Protein AF-A0A3P7P4J8-F1 (afdb_monomer_lite)

Secondary structure (DSSP, 8-state):
-BTTTBEEPTTHHHHHHHHHHHHHHHHTT--GGGGG----TTSPPTTEEEETTTTEEEEE-TTSBEEEEEETTEEPPHHHHHHH-TTSB----TTTEEEE-STTHHHHHHHHHHHHHHHHH-TTSEEETTEEEETTEEEEHHHHHHHHHHHHHHIIIIIHHHHHHHTHHHHEE--HHHHHHHHHHHHTT-------SS-S-S---

Structure (mmCIF, N/CA/C/O backbone):
data_AF-A0A3P7P4J8-F1
#
_entry.id   AF-A0A3P7P4J8-F1
#
loop_
_atom_site.group_PDB
_atom_site.id
_atom_site.type_symbol
_atom_site.label_atom_id
_atom_site.label_alt_id
_atom_site.label_comp_id
_atom_site.label_asym_id
_atom_site.label_entity_id
_atom_site.label_seq_id
_atom_site.pdbx_PDB_ins_code
_atom_site.Cartn_x
_atom_site.Cartn_y
_atom_site.Cartn_z
_atom_site.occupancy
_atom_site.B_iso_or_equiv
_atom_site.auth_seq_id
_atom_site.auth_comp_id
_atom_site.auth_asym_id
_atom_site.auth_atom_id
_atom_site.pdbx_PDB_model_num
ATOM 1 N N . MET A 1 1 ? 19.604 3.167 -10.416 1.00 57.22 1 MET A N 1
ATOM 2 C CA . MET A 1 1 ? 19.433 2.830 -11.844 1.00 57.22 1 MET A CA 1
ATOM 3 C C . MET A 1 1 ? 17.958 2.902 -12.149 1.00 57.22 1 MET A C 1
ATOM 5 O O . MET A 1 1 ? 17.553 3.688 -12.994 1.00 57.22 1 MET A O 1
ATOM 9 N N . ASP A 1 2 ? 17.179 2.154 -11.384 1.00 62.56 2 ASP A N 1
ATOM 10 C CA . ASP A 1 2 ? 15.727 2.167 -11.412 1.00 62.56 2 ASP A CA 1
ATOM 11 C C . ASP A 1 2 ? 15.130 3.555 -11.174 1.00 62.56 2 ASP A C 1
ATOM 13 O O . ASP A 1 2 ? 15.558 4.262 -10.260 1.00 62.56 2 ASP A O 1
ATOM 17 N N . TYR A 1 3 ? 14.166 3.939 -12.015 1.00 55.03 3 TYR A N 1
ATOM 18 C CA . TYR A 1 3 ? 13.481 5.237 -11.998 1.00 55.03 3 TYR A CA 1
ATOM 19 C C . TYR A 1 3 ? 14.417 6.463 -12.070 1.00 55.03 3 TYR A C 1
ATOM 21 O O . TYR A 1 3 ? 14.061 7.557 -11.639 1.00 55.03 3 TYR A O 1
ATOM 29 N N . THR A 1 4 ? 15.633 6.299 -12.606 1.00 62.34 4 THR A N 1
ATOM 30 C CA . THR A 1 4 ? 16.582 7.404 -12.870 1.00 62.34 4 THR A CA 1
ATOM 31 C C . THR A 1 4 ? 17.273 7.255 -14.224 1.00 62.34 4 THR A C 1
ATOM 33 O O . THR A 1 4 ? 17.341 8.213 -14.980 1.00 62.34 4 THR A O 1
ATOM 36 N N . LEU A 1 5 ? 17.784 6.059 -14.534 1.00 65.88 5 LEU A N 1
ATOM 37 C CA . LEU A 1 5 ? 18.371 5.713 -15.837 1.00 65.88 5 LEU A CA 1
ATOM 38 C C . LEU A 1 5 ? 17.491 4.723 -16.601 1.00 65.88 5 LEU A C 1
ATOM 40 O O . LEU A 1 5 ? 17.335 4.844 -17.807 1.00 65.88 5 LEU A O 1
ATOM 44 N N . ALA A 1 6 ? 16.918 3.754 -15.887 1.00 71.19 6 ALA A N 1
ATOM 45 C CA . ALA A 1 6 ? 15.892 2.865 -16.406 1.00 71.19 6 ALA A CA 1
ATOM 46 C C . ALA A 1 6 ? 14.537 3.382 -15.920 1.00 71.19 6 ALA A C 1
ATOM 48 O O . ALA A 1 6 ? 14.175 3.194 -14.754 1.00 71.19 6 ALA A O 1
ATOM 49 N N . THR A 1 7 ? 13.822 4.091 -16.790 1.00 78.94 7 THR A N 1
ATOM 50 C CA . THR A 1 7 ? 12.452 4.527 -16.513 1.00 78.94 7 THR A CA 1
ATOM 51 C C . THR A 1 7 ? 11.515 3.375 -16.845 1.00 78.94 7 THR A C 1
ATOM 53 O O . THR A 1 7 ? 11.510 2.876 -17.968 1.00 78.94 7 THR A O 1
ATOM 56 N N . TYR A 1 8 ? 10.750 2.918 -15.859 1.00 83.62 8 TYR A N 1
ATOM 57 C CA . TYR A 1 8 ? 9.740 1.890 -16.076 1.00 83.62 8 TYR A CA 1
ATOM 58 C C . TYR A 1 8 ? 8.464 2.516 -16.633 1.00 83.62 8 TYR A C 1
ATOM 60 O O . TYR A 1 8 ? 8.051 3.588 -16.185 1.00 83.62 8 TYR A O 1
ATOM 68 N N . LYS A 1 9 ? 7.840 1.837 -17.595 1.00 86.62 9 LYS A N 1
ATOM 69 C CA . LYS A 1 9 ? 6.586 2.269 -18.213 1.00 86.62 9 LYS A CA 1
ATOM 70 C C . LYS A 1 9 ? 5.438 2.110 -17.223 1.00 86.62 9 LYS A C 1
ATOM 72 O O . LYS A 1 9 ? 5.184 1.008 -16.732 1.00 86.62 9 LYS A O 1
ATOM 77 N N . SER A 1 10 ? 4.754 3.219 -16.963 1.00 85.69 10 SER A N 1
ATOM 78 C CA . SER A 1 10 ? 3.560 3.272 -16.124 1.00 85.69 10 SER A CA 1
ATOM 79 C C . SER A 1 10 ? 2.302 3.270 -17.000 1.00 85.69 10 SER A C 1
ATOM 81 O O . SER A 1 10 ? 2.261 4.015 -17.985 1.00 85.69 10 SER A O 1
ATOM 83 N N . PRO A 1 11 ? 1.261 2.473 -16.684 1.00 90.31 11 PRO A N 1
ATOM 84 C CA . PRO A 1 11 ? 1.082 1.656 -15.474 1.00 90.31 11 PRO A CA 1
ATOM 85 C C . PRO A 1 11 ? 1.542 0.191 -15.603 1.00 90.31 11 PRO A C 1
ATOM 87 O O . PRO A 1 11 ? 1.228 -0.629 -14.742 1.00 90.31 11 PRO A O 1
ATOM 90 N N . GLN A 1 12 ? 2.204 -0.181 -16.703 1.00 90.06 12 GLN A N 1
ATOM 91 C CA . GLN A 1 12 ? 2.470 -1.581 -17.052 1.00 90.06 12 GLN A CA 1
ATOM 92 C C . GLN A 1 12 ? 3.337 -2.292 -16.009 1.00 90.06 12 GLN A C 1
ATOM 94 O O . GLN A 1 12 ? 3.085 -3.452 -15.679 1.00 90.06 12 GLN A O 1
ATOM 99 N N . TYR A 1 13 ? 4.369 -1.615 -15.505 1.00 89.75 13 TYR A N 1
ATOM 100 C CA . TYR A 1 13 ? 5.281 -2.190 -14.523 1.00 89.75 13 TYR A CA 1
ATOM 101 C C . TYR A 1 13 ? 4.624 -2.338 -13.146 1.00 89.75 13 TYR A C 1
ATOM 103 O O . TYR A 1 13 ? 4.789 -3.361 -12.479 1.00 89.75 13 TYR A O 1
ATOM 111 N N . GLU A 1 14 ? 3.840 -1.344 -12.734 1.00 91.44 14 GLU A N 1
ATOM 112 C CA . GLU A 1 14 ? 3.103 -1.371 -11.475 1.00 91.44 14 GLU A CA 1
ATOM 113 C C . GLU A 1 14 ? 2.005 -2.440 -11.481 1.00 91.44 14 GLU A C 1
ATOM 115 O O . GLU A 1 14 ? 1.856 -3.155 -10.490 1.00 91.44 14 GLU A O 1
ATOM 120 N N . ASP A 1 15 ? 1.296 -2.605 -12.601 1.00 93.56 15 ASP A N 1
ATOM 121 C CA . ASP A 1 15 ? 0.313 -3.676 -12.783 1.00 93.56 15 ASP A CA 1
ATOM 122 C C . ASP A 1 15 ? 0.958 -5.066 -12.682 1.00 93.56 15 ASP A C 1
ATOM 124 O O . ASP A 1 15 ? 0.454 -5.945 -11.980 1.00 93.56 15 ASP A O 1
ATOM 128 N N . LEU A 1 16 ? 2.113 -5.265 -13.329 1.00 93.56 16 LEU A N 1
ATOM 129 C CA . LEU A 1 16 ? 2.863 -6.516 -13.223 1.00 93.56 16 LEU A CA 1
ATOM 130 C C . LEU A 1 16 ? 3.213 -6.833 -11.765 1.00 93.56 16 LEU A C 1
ATOM 132 O O . LEU A 1 16 ? 2.953 -7.942 -11.293 1.00 93.56 16 LEU A O 1
ATOM 136 N N . ALA A 1 17 ? 3.796 -5.864 -11.058 1.00 93.75 17 ALA A N 1
ATOM 137 C CA . ALA A 1 17 ? 4.152 -6.025 -9.656 1.00 93.75 17 ALA A CA 1
ATOM 138 C C . ALA A 1 17 ? 2.911 -6.329 -8.805 1.00 93.75 17 ALA A C 1
ATOM 140 O O . ALA A 1 17 ? 2.917 -7.281 -8.028 1.00 93.75 17 ALA A O 1
ATOM 141 N N . PHE A 1 18 ? 1.818 -5.589 -8.999 1.00 95.19 18 PHE A N 1
ATOM 142 C CA . PHE A 1 18 ? 0.566 -5.810 -8.281 1.00 95.19 18 PHE A CA 1
ATOM 143 C C . PHE A 1 18 ? 0.028 -7.233 -8.478 1.00 95.19 18 PHE A C 1
ATOM 145 O O . PHE A 1 18 ? -0.311 -7.891 -7.494 1.00 95.19 18 PHE A O 1
ATOM 152 N N . ARG A 1 19 ? 0.005 -7.738 -9.720 1.00 95.12 19 ARG A N 1
ATOM 153 C CA . ARG A 1 19 ? -0.442 -9.107 -10.020 1.00 95.12 19 ARG A CA 1
ATOM 154 C C . ARG A 1 19 ? 0.418 -10.155 -9.320 1.00 95.12 19 ARG A C 1
ATOM 156 O O . ARG A 1 19 ? -0.132 -11.034 -8.665 1.00 95.12 19 ARG A O 1
ATOM 163 N N . ILE A 1 20 ? 1.747 -10.026 -9.381 1.00 95.00 20 ILE A N 1
ATOM 164 C CA . ILE A 1 20 ? 2.670 -10.958 -8.709 1.00 95.00 20 ILE A CA 1
ATOM 165 C C . ILE A 1 20 ? 2.426 -10.972 -7.194 1.00 95.00 20 ILE A C 1
ATOM 167 O O . ILE A 1 20 ? 2.322 -12.045 -6.599 1.00 95.00 20 ILE A O 1
ATOM 171 N N . LEU A 1 21 ? 2.311 -9.795 -6.568 1.00 95.56 21 LEU A N 1
ATOM 172 C CA . LEU A 1 21 ? 2.063 -9.684 -5.128 1.00 95.56 21 LEU A CA 1
ATOM 173 C C . LEU A 1 21 ? 0.719 -10.310 -4.737 1.00 95.56 21 LEU A C 1
ATOM 175 O O . LEU A 1 21 ? 0.653 -11.105 -3.801 1.00 95.56 21 LEU A O 1
ATOM 179 N N . ARG A 1 22 ? -0.350 -9.960 -5.461 1.00 95.81 22 ARG A N 1
ATOM 180 C CA . ARG A 1 22 ? -1.709 -10.459 -5.229 1.00 95.81 22 ARG A CA 1
ATOM 181 C C . ARG A 1 22 ? -1.761 -11.979 -5.322 1.00 95.81 22 ARG A C 1
ATOM 183 O O . ARG A 1 22 ? -2.280 -12.625 -4.415 1.00 95.81 22 ARG A O 1
ATOM 190 N N . ASP A 1 23 ? -1.220 -12.536 -6.400 1.00 95.56 23 ASP A N 1
ATOM 191 C CA . ASP A 1 23 ? -1.267 -13.973 -6.655 1.00 95.56 23 ASP A CA 1
ATOM 192 C C . ASP A 1 23 ? -0.459 -14.724 -5.586 1.00 95.56 23 ASP A C 1
ATOM 194 O O . ASP A 1 23 ? -0.936 -15.713 -5.027 1.00 95.56 23 ASP A O 1
ATOM 198 N N . ARG A 1 24 ? 0.698 -14.182 -5.182 1.00 95.62 24 ARG A N 1
ATOM 199 C CA . ARG A 1 24 ? 1.500 -14.751 -4.097 1.00 95.62 24 ARG A CA 1
ATOM 200 C C . ARG A 1 24 ? 0.796 -14.702 -2.737 1.00 95.62 24 ARG A C 1
ATOM 202 O O . ARG A 1 24 ? 0.909 -15.656 -1.971 1.00 95.62 24 ARG A O 1
ATOM 209 N N . LEU A 1 25 ? 0.050 -13.638 -2.428 1.00 94.81 25 LEU A N 1
ATOM 210 C CA . LEU A 1 25 ? -0.755 -13.581 -1.201 1.00 94.81 25 LEU A CA 1
ATOM 211 C C . LEU A 1 25 ? -1.853 -14.652 -1.184 1.00 94.81 25 LEU A C 1
ATOM 213 O O . LEU A 1 25 ? -2.118 -15.263 -0.148 1.00 94.81 25 LEU A O 1
ATOM 217 N N . ILE A 1 26 ? -2.488 -14.907 -2.328 1.00 95.25 26 ILE A N 1
ATOM 218 C CA . ILE A 1 26 ? -3.503 -15.961 -2.445 1.00 95.25 26 ILE A CA 1
ATOM 219 C C . ILE A 1 26 ? -2.869 -17.338 -2.201 1.00 95.25 26 ILE A C 1
ATOM 221 O O . ILE A 1 26 ? -3.439 -18.149 -1.473 1.00 95.25 26 ILE A O 1
ATOM 225 N N . GLU A 1 27 ? -1.667 -17.590 -2.731 1.00 94.81 27 GLU A N 1
ATOM 226 C CA . GLU A 1 27 ? -0.931 -18.845 -2.509 1.00 94.81 27 GLU A CA 1
ATOM 227 C C . GLU A 1 27 ? -0.606 -19.112 -1.032 1.00 94.81 27 GLU A C 1
ATOM 229 O O . GLU A 1 27 ? -0.667 -20.262 -0.597 1.00 94.81 27 GLU A O 1
ATOM 234 N N . ILE A 1 28 ? -0.277 -18.077 -0.250 1.00 92.50 28 ILE A N 1
ATOM 235 C CA . ILE A 1 28 ? 0.023 -18.230 1.187 1.00 92.50 28 ILE A CA 1
ATOM 236 C C . ILE A 1 28 ? -1.237 -18.368 2.058 1.00 92.50 28 ILE A C 1
ATOM 238 O O . ILE A 1 28 ? -1.124 -18.616 3.257 1.00 92.50 28 ILE A O 1
ATOM 242 N N . GLY A 1 29 ? -2.434 -18.240 1.472 1.00 90.25 29 GLY A N 1
ATOM 243 C CA . GLY A 1 29 ? -3.708 -18.500 2.146 1.00 90.25 29 GLY A CA 1
ATOM 244 C C . GLY A 1 29 ? -4.623 -17.288 2.322 1.00 90.25 29 GLY A C 1
ATOM 245 O O . GLY A 1 29 ? -5.637 -17.406 3.016 1.00 90.25 29 GLY A O 1
ATOM 246 N N . TYR A 1 30 ? -4.326 -16.137 1.705 1.00 92.12 30 TYR A N 1
ATOM 247 C CA . TYR A 1 30 ? -5.300 -15.044 1.664 1.00 92.12 30 TYR A CA 1
ATOM 248 C C . TYR A 1 30 ? -6.516 -15.415 0.793 1.00 92.12 30 TYR A C 1
ATOM 250 O O . TYR A 1 30 ? -6.415 -16.241 -0.117 1.00 92.12 30 TYR A O 1
ATOM 258 N N . PRO A 1 31 ? -7.692 -14.803 1.034 1.00 90.88 31 PRO A N 1
ATOM 259 C CA . PRO A 1 31 ? -8.906 -15.118 0.291 1.00 90.88 31 PRO A CA 1
ATOM 260 C C . PRO A 1 31 ? -8.737 -14.966 -1.226 1.00 90.88 31 PRO A C 1
ATOM 262 O O . PRO A 1 31 ? -8.339 -13.909 -1.714 1.00 90.88 31 PRO A O 1
ATOM 265 N N . THR A 1 32 ? -9.174 -15.975 -1.984 1.00 91.12 32 THR A N 1
ATOM 266 C CA . THR A 1 32 ? -9.161 -15.974 -3.463 1.00 91.12 32 THR A CA 1
ATOM 267 C C . THR A 1 32 ? -9.967 -14.829 -4.075 1.00 91.12 32 THR A C 1
ATOM 269 O O . THR A 1 32 ? -9.736 -14.450 -5.219 1.00 91.12 32 THR A O 1
ATOM 272 N N . LYS A 1 33 ? -10.874 -14.218 -3.298 1.00 90.56 33 LYS A N 1
ATOM 273 C CA . LYS A 1 33 ? -11.584 -12.985 -3.662 1.00 90.56 33 LYS A CA 1
ATOM 274 C C . LYS A 1 33 ? -10.621 -11.864 -4.075 1.00 90.56 33 LYS A C 1
ATOM 276 O O . LYS A 1 33 ? -11.007 -11.067 -4.924 1.00 90.56 33 LYS A O 1
ATOM 281 N N . LEU A 1 34 ? -9.381 -11.850 -3.567 1.00 91.06 34 LEU A N 1
ATOM 282 C CA . LEU A 1 34 ? -8.356 -10.889 -3.979 1.00 91.06 34 LEU A CA 1
ATOM 283 C C . LEU A 1 34 ? -8.081 -10.900 -5.489 1.00 91.06 34 LEU A C 1
ATOM 285 O O . LEU A 1 34 ? -7.761 -9.850 -6.030 1.00 91.06 34 LEU A O 1
ATOM 289 N N . ALA A 1 35 ? -8.276 -12.032 -6.176 1.00 92.31 35 ALA A N 1
ATOM 290 C CA . ALA A 1 35 ? -8.073 -12.154 -7.621 1.00 92.31 35 ALA A CA 1
ATOM 291 C C . ALA A 1 35 ? -9.000 -11.256 -8.464 1.00 92.31 35 ALA A C 1
ATOM 293 O O . ALA A 1 35 ? -8.711 -11.033 -9.632 1.00 92.31 35 ALA A O 1
ATOM 294 N N . HIS A 1 36 ? -10.096 -10.744 -7.888 1.00 92.00 36 HIS A N 1
ATOM 295 C CA . HIS A 1 36 ? -11.022 -9.832 -8.573 1.00 92.00 36 HIS A CA 1
ATOM 296 C C . HIS A 1 36 ? -10.545 -8.377 -8.578 1.00 92.00 36 HIS A C 1
ATOM 298 O O . HIS A 1 36 ? -11.175 -7.543 -9.221 1.00 92.00 36 HIS A O 1
ATOM 304 N N . PHE A 1 37 ? -9.495 -8.050 -7.820 1.00 92.81 37 PHE A N 1
ATOM 305 C CA . PHE A 1 37 ? -8.906 -6.722 -7.867 1.00 92.81 37 PHE A CA 1
ATOM 306 C C . PHE A 1 37 ? -7.860 -6.666 -8.975 1.00 92.81 37 PHE A C 1
ATOM 308 O O . PHE A 1 37 ? -6.951 -7.503 -9.026 1.00 92.81 37 PHE A O 1
ATOM 315 N N . ASP A 1 38 ? -7.989 -5.635 -9.803 1.00 92.00 38 ASP A N 1
ATOM 316 C CA . ASP A 1 38 ? -7.008 -5.212 -10.795 1.00 92.00 38 ASP A CA 1
ATOM 317 C C . ASP A 1 38 ? -6.300 -3.946 -10.309 1.00 92.00 38 ASP A C 1
ATOM 319 O O . ASP A 1 38 ? -6.799 -3.244 -9.425 1.00 92.00 38 ASP A O 1
ATOM 323 N N . TYR A 1 39 ? -5.116 -3.664 -10.852 1.00 91.88 39 TYR A N 1
ATOM 324 C CA . TYR A 1 39 ? -4.376 -2.465 -10.483 1.00 91.88 39 TYR A CA 1
ATOM 325 C C . TYR A 1 39 ? -5.051 -1.216 -11.060 1.00 91.88 39 TYR A C 1
ATOM 327 O O . TYR A 1 39 ? -5.193 -1.096 -12.275 1.00 91.88 39 TYR A O 1
ATOM 335 N N . GLU A 1 40 ? -5.424 -0.271 -10.193 1.00 90.69 40 GLU A N 1
ATOM 336 C CA . GLU A 1 40 ? -6.002 1.013 -10.594 1.00 90.69 40 GLU A CA 1
ATOM 337 C C . GLU A 1 40 ? -4.967 2.142 -10.415 1.00 90.69 40 GLU A C 1
ATOM 339 O O . GLU A 1 40 ? -4.719 2.577 -9.284 1.00 90.69 40 GLU A O 1
ATOM 344 N N . PRO A 1 41 ? -4.359 2.660 -11.502 1.00 87.12 41 PRO A N 1
ATOM 345 C CA . PRO A 1 41 ? -3.283 3.652 -11.421 1.00 87.12 41 PRO A CA 1
ATOM 346 C C . PRO A 1 41 ? -3.718 4.996 -10.829 1.00 87.12 41 PRO A C 1
ATOM 348 O O . PRO A 1 41 ? -2.876 5.755 -10.353 1.00 87.12 41 PRO A O 1
ATOM 351 N N . SER A 1 42 ? -5.017 5.315 -10.865 1.00 85.62 42 SER A N 1
ATOM 352 C CA . SER A 1 42 ? -5.536 6.591 -10.361 1.00 85.62 42 SER A CA 1
ATOM 353 C C . SER A 1 42 ? -5.622 6.673 -8.832 1.00 85.62 42 SER A C 1
ATOM 355 O O . SER A 1 42 ? -5.709 7.775 -8.287 1.00 85.62 42 SER A O 1
ATOM 357 N N . PHE A 1 43 ? -5.581 5.536 -8.130 1.00 84.50 43 PHE A N 1
ATOM 358 C CA . PHE A 1 43 ? -5.755 5.482 -6.680 1.00 84.50 43 PHE A CA 1
ATOM 359 C C . PHE A 1 43 ? -4.472 5.756 -5.871 1.00 84.50 43 PHE A C 1
ATOM 361 O O . PHE A 1 43 ? -4.496 6.637 -5.001 1.00 84.50 43 PHE A O 1
ATOM 368 N N . PRO A 1 44 ? -3.356 5.021 -6.067 1.00 79.75 44 PRO A N 1
ATOM 369 C CA . PRO A 1 44 ? -2.212 5.134 -5.176 1.00 79.75 44 PRO A CA 1
ATOM 370 C C . PRO A 1 44 ? -1.466 6.452 -5.415 1.00 79.75 44 PRO A C 1
ATOM 372 O O . PRO A 1 44 ? -0.911 6.710 -6.480 1.00 79.75 44 PRO A O 1
ATOM 375 N N . ALA A 1 45 ? -1.406 7.286 -4.378 1.00 79.75 45 ALA A N 1
ATOM 376 C CA . ALA A 1 45 ? -0.578 8.484 -4.363 1.00 79.75 45 ALA A CA 1
ATOM 377 C C . ALA A 1 45 ? 0.717 8.229 -3.581 1.00 79.75 45 ALA A C 1
ATOM 379 O O . ALA A 1 45 ? 0.701 7.673 -2.482 1.00 79.75 45 ALA A O 1
ATOM 380 N N . ARG A 1 46 ? 1.847 8.697 -4.122 1.00 82.62 46 ARG A N 1
ATOM 381 C CA . ARG A 1 46 ? 3.130 8.688 -3.405 1.00 82.62 46 ARG A CA 1
ATOM 382 C C . ARG A 1 46 ? 3.042 9.484 -2.104 1.00 82.62 46 ARG A C 1
ATOM 384 O O . ARG A 1 46 ? 2.397 10.531 -2.047 1.00 82.62 46 ARG A O 1
ATOM 391 N N . GLY A 1 47 ? 3.762 9.016 -1.089 1.00 84.69 47 GLY A N 1
ATOM 392 C CA . GLY A 1 47 ? 3.876 9.689 0.202 1.00 84.69 47 GLY A CA 1
ATOM 393 C C . GLY A 1 47 ? 2.688 9.455 1.131 1.00 84.69 47 GLY A C 1
ATOM 394 O O . GLY A 1 47 ? 2.554 10.177 2.117 1.00 84.69 47 GLY A O 1
ATOM 395 N N . LEU A 1 48 ? 1.831 8.470 0.842 1.00 91.12 48 LEU A N 1
ATOM 396 C CA . LEU A 1 48 ? 0.814 8.022 1.788 1.00 91.12 48 LEU A CA 1
ATOM 397 C C . LEU A 1 48 ? 1.456 7.236 2.936 1.00 91.12 48 LEU A C 1
ATOM 399 O O . LEU A 1 48 ? 2.438 6.511 2.769 1.00 91.12 48 LEU A O 1
ATOM 403 N N . TRP A 1 49 ? 0.905 7.424 4.128 1.00 93.06 49 TRP A N 1
ATOM 404 C CA . TRP A 1 49 ? 1.348 6.771 5.351 1.00 93.06 49 TRP A CA 1
ATOM 405 C C . TRP A 1 49 ? 0.370 5.653 5.674 1.00 93.06 49 TRP A C 1
ATOM 407 O O . TRP A 1 49 ? -0.828 5.897 5.777 1.00 93.06 49 TRP A O 1
ATOM 417 N N . PHE A 1 50 ? 0.861 4.435 5.845 1.00 94.50 50 PHE A N 1
ATOM 418 C CA . PHE A 1 50 ? 0.042 3.312 6.274 1.00 94.50 50 PHE A CA 1
ATOM 419 C C . PHE A 1 50 ? 0.132 3.150 7.794 1.00 94.50 50 PHE A C 1
ATOM 421 O O . PHE A 1 50 ? 1.224 2.985 8.344 1.00 94.50 50 PHE A O 1
ATOM 428 N N . ASP A 1 51 ? -1.013 3.210 8.474 1.00 94.81 51 ASP A N 1
ATOM 429 C CA . ASP A 1 51 ? -1.132 2.967 9.911 1.00 94.81 51 ASP A CA 1
ATOM 430 C C . ASP A 1 51 ? -1.453 1.492 10.166 1.00 94.81 51 ASP A C 1
ATOM 432 O O . ASP A 1 51 ? -2.586 1.038 9.992 1.00 94.81 51 ASP A O 1
ATOM 436 N N . THR A 1 52 ? -0.451 0.744 10.625 1.00 94.56 52 THR A N 1
ATOM 437 C CA . THR A 1 52 ? -0.580 -0.692 10.921 1.00 94.56 52 THR A CA 1
ATOM 438 C C . THR A 1 52 ? -1.466 -0.988 12.131 1.00 94.56 52 THR A C 1
ATOM 440 O O . THR A 1 52 ? -1.853 -2.139 12.325 1.00 94.56 52 THR A O 1
ATOM 443 N N . LEU A 1 53 ? -1.818 0.019 12.943 1.00 92.88 53 LEU A N 1
ATOM 444 C CA . LEU A 1 53 ? -2.726 -0.177 14.070 1.00 92.88 53 LEU A CA 1
ATOM 445 C C . LEU A 1 53 ? -4.178 -0.272 13.602 1.00 92.88 53 LEU A C 1
ATOM 447 O O . LEU A 1 53 ? -4.887 -1.178 14.021 1.00 92.88 53 LEU A O 1
ATOM 451 N N . TYR A 1 54 ? -4.611 0.645 12.734 1.00 92.06 54 TYR A N 1
ATOM 452 C CA . TYR A 1 54 ? -6.014 0.777 12.318 1.00 92.06 54 TYR A CA 1
ATOM 453 C C . TYR A 1 54 ? -6.279 0.378 10.860 1.00 92.06 54 TYR A C 1
ATOM 455 O O . TYR A 1 54 ? -7.433 0.409 10.423 1.00 92.06 54 TYR A O 1
ATOM 463 N N . GLY A 1 55 ? -5.236 0.029 10.101 1.00 93.00 55 GLY A N 1
ATOM 464 C CA . GLY A 1 55 ? -5.347 -0.338 8.689 1.00 93.00 55 GLY A CA 1
ATOM 465 C C . GLY A 1 55 ? -5.782 0.830 7.807 1.00 93.00 55 GLY A C 1
ATOM 466 O O . GLY A 1 55 ? -6.518 0.637 6.841 1.00 93.00 55 GLY A O 1
ATOM 467 N N . THR A 1 56 ? -5.404 2.055 8.168 1.00 93.88 56 THR A N 1
ATOM 468 C CA . THR A 1 56 ? -5.775 3.273 7.438 1.00 93.88 56 THR A CA 1
ATOM 469 C C . THR A 1 56 ? -4.598 3.796 6.625 1.00 93.88 56 THR A C 1
ATOM 471 O O . THR A 1 56 ? -3.434 3.644 6.995 1.00 93.88 56 THR A O 1
ATOM 474 N N . MET A 1 57 ? -4.910 4.432 5.501 1.00 94.12 57 MET A N 1
ATOM 475 C CA . MET A 1 57 ? -3.947 5.179 4.700 1.00 94.12 57 MET A CA 1
ATOM 476 C C . MET A 1 57 ? -4.180 6.664 4.929 1.00 94.12 57 MET A C 1
ATOM 478 O O . MET A 1 57 ? -5.285 7.175 4.749 1.00 94.12 57 MET A O 1
ATOM 482 N N . LEU A 1 58 ? -3.132 7.356 5.343 1.00 93.25 58 LEU A N 1
ATOM 483 C CA . LEU A 1 58 ? -3.175 8.734 5.788 1.00 93.25 58 LEU A CA 1
ATOM 484 C C . LEU A 1 58 ? -2.361 9.599 4.836 1.00 93.25 58 LEU A C 1
ATOM 486 O O . LEU A 1 58 ? -1.213 9.294 4.512 1.00 93.25 58 LEU A O 1
ATOM 490 N N . LYS A 1 59 ? -2.949 10.719 4.429 1.00 91.81 59 LYS A N 1
ATOM 491 C CA . LYS A 1 59 ? -2.211 11.832 3.843 1.00 91.81 59 LYS A CA 1
ATOM 492 C C . LYS A 1 59 ? -1.996 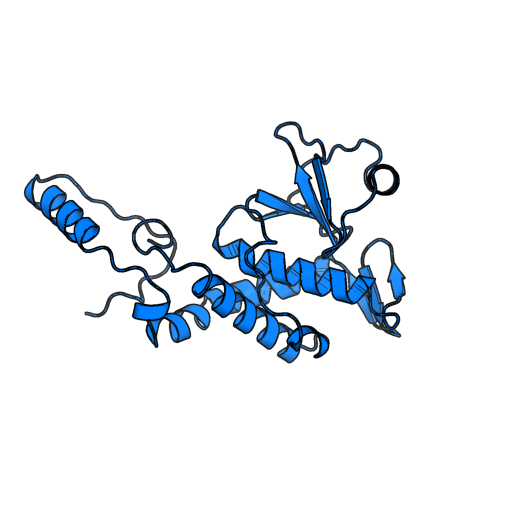12.860 4.935 1.00 91.81 59 LYS A C 1
ATOM 494 O O . LYS A 1 59 ? -2.968 13.318 5.535 1.00 91.81 59 LYS A O 1
ATOM 499 N N . ILE A 1 60 ? -0.743 13.202 5.190 1.00 90.94 60 ILE A N 1
ATOM 500 C CA . ILE A 1 60 ? -0.352 14.059 6.309 1.00 90.94 60 ILE A CA 1
ATOM 501 C C . ILE A 1 60 ? 0.373 15.289 5.764 1.00 90.94 60 ILE A C 1
ATOM 503 O O . ILE A 1 60 ? 1.027 15.216 4.721 1.00 90.94 60 ILE A O 1
ATOM 507 N N . ASP A 1 61 ? 0.209 16.429 6.429 1.00 88.94 61 ASP A N 1
ATOM 508 C CA . ASP A 1 61 ? 1.007 17.622 6.160 1.00 88.94 61 ASP A CA 1
ATOM 509 C C . ASP A 1 61 ? 2.415 17.534 6.788 1.00 88.94 61 ASP A C 1
ATOM 511 O O . ASP A 1 61 ? 2.761 16.603 7.516 1.00 88.94 61 ASP A O 1
ATOM 515 N N . HIS A 1 62 ? 3.242 18.544 6.527 1.00 84.62 62 HIS A N 1
ATOM 516 C CA . HIS A 1 62 ? 4.596 18.647 7.084 1.00 84.62 62 HIS A CA 1
ATOM 517 C C . HIS A 1 62 ? 4.624 18.801 8.616 1.00 84.62 62 HIS A C 1
ATOM 519 O O . HIS A 1 62 ? 5.664 18.590 9.235 1.00 84.62 62 HIS A O 1
ATOM 525 N N . PHE A 1 63 ? 3.502 19.193 9.222 1.00 84.56 63 PHE A N 1
ATOM 526 C CA . PHE A 1 63 ? 3.348 19.400 10.657 1.00 84.56 63 PHE A CA 1
ATOM 527 C C . PHE A 1 63 ? 2.761 18.179 11.371 1.00 84.56 63 PHE A C 1
ATOM 529 O O . PHE A 1 63 ? 2.635 18.232 12.585 1.00 84.56 63 PHE A O 1
ATOM 536 N N . GLY A 1 64 ? 2.420 17.088 10.677 1.00 83.25 64 GLY A N 1
ATOM 537 C CA . GLY A 1 64 ? 1.826 15.892 11.284 1.00 83.25 64 GLY A CA 1
ATOM 538 C C . GLY A 1 64 ? 0.292 15.882 11.335 1.00 83.25 64 GLY A C 1
ATOM 539 O O . GLY A 1 64 ? -0.287 14.957 11.911 1.00 83.25 64 GLY A O 1
ATOM 540 N N . SER A 1 65 ? -0.377 16.872 10.739 1.00 89.38 65 SER A N 1
ATOM 541 C CA . SER A 1 65 ? -1.840 16.957 10.675 1.00 89.38 65 SER A CA 1
ATOM 542 C C . SER A 1 65 ? -2.401 16.066 9.569 1.00 89.38 65 SER A C 1
ATOM 544 O O . SER A 1 65 ? -1.931 16.092 8.429 1.00 89.38 65 SER A O 1
ATOM 546 N N . ILE A 1 66 ? -3.453 15.307 9.878 1.00 91.25 66 ILE A N 1
ATOM 547 C CA . ILE A 1 66 ? -4.119 14.423 8.913 1.00 91.25 66 ILE A CA 1
ATOM 548 C C . ILE A 1 66 ? -4.966 15.261 7.943 1.00 91.25 66 ILE A C 1
ATOM 550 O O . ILE A 1 66 ? -5.974 15.850 8.331 1.00 91.25 66 ILE A O 1
ATOM 554 N N . LEU A 1 67 ? -4.570 15.277 6.670 1.00 90.06 67 LEU A N 1
ATOM 555 C CA . LEU A 1 67 ? -5.286 15.936 5.572 1.00 90.06 67 LEU A CA 1
ATOM 556 C C . LEU A 1 67 ? -6.388 15.046 4.993 1.00 90.06 67 LEU A C 1
ATOM 558 O O . LEU A 1 67 ? -7.460 15.523 4.633 1.00 90.06 67 LEU A O 1
ATOM 562 N N . MET A 1 68 ? -6.110 13.748 4.876 1.00 90.25 68 MET A N 1
ATOM 563 C CA . MET A 1 68 ? -7.035 12.754 4.335 1.00 90.25 68 MET A CA 1
ATOM 564 C C . MET A 1 68 ? -6.789 11.411 5.014 1.00 90.25 68 MET A C 1
ATOM 566 O O . MET A 1 68 ? -5.644 11.059 5.295 1.00 90.25 68 MET A O 1
ATOM 570 N N . CYS A 1 69 ? -7.861 10.663 5.254 1.00 92.81 69 CYS A N 1
ATOM 571 C CA . CYS A 1 69 ? -7.807 9.322 5.815 1.00 92.81 69 CYS A CA 1
ATOM 572 C C . CYS A 1 69 ? -8.681 8.391 4.976 1.00 92.81 69 CYS A C 1
ATOM 574 O O . CYS A 1 69 ? -9.862 8.667 4.755 1.00 92.81 69 CYS A O 1
ATOM 576 N N . LEU A 1 70 ? -8.089 7.301 4.508 1.00 92.94 70 LEU A N 1
ATOM 577 C CA . LEU A 1 70 ? -8.735 6.269 3.712 1.00 92.94 70 LEU A CA 1
ATOM 578 C C . LEU A 1 70 ? -8.716 4.956 4.495 1.00 92.94 70 LEU A C 1
ATOM 580 O O . LEU A 1 70 ? -7.720 4.610 5.133 1.00 92.94 70 LEU A O 1
ATOM 584 N N . ARG A 1 71 ? -9.803 4.194 4.412 1.00 92.12 71 ARG A N 1
ATOM 585 C CA . ARG A 1 71 ? -9.884 2.814 4.897 1.00 92.12 71 ARG A CA 1
ATOM 586 C C . ARG A 1 71 ? -10.290 1.926 3.731 1.00 92.12 71 ARG A C 1
ATOM 588 O O . ARG A 1 71 ? -11.453 1.894 3.326 1.00 92.12 71 ARG A O 1
ATOM 595 N N . GLY A 1 72 ? -9.304 1.241 3.160 1.00 91.12 72 GLY A N 1
ATOM 596 C CA . GLY A 1 72 ? -9.438 0.666 1.825 1.00 91.12 72 GLY A CA 1
ATOM 597 C C . GLY A 1 72 ? -9.683 1.778 0.805 1.00 91.12 72 GLY A C 1
ATOM 598 O O . GLY A 1 72 ? -9.000 2.797 0.840 1.00 91.12 72 GLY A O 1
ATOM 599 N N . PHE A 1 73 ? -10.697 1.631 -0.045 1.00 91.06 73 PHE A N 1
ATOM 600 C CA . PHE A 1 73 ? -11.089 2.672 -1.007 1.00 91.06 73 PHE A CA 1
ATOM 601 C C . PHE A 1 73 ? -12.058 3.730 -0.458 1.00 91.06 73 PHE A C 1
ATOM 603 O O . PHE A 1 73 ? -12.400 4.674 -1.164 1.00 91.06 73 PHE A O 1
ATOM 610 N N . ASN A 1 74 ? -12.509 3.595 0.792 1.00 91.12 74 ASN A N 1
ATOM 611 C CA . ASN A 1 74 ? -13.495 4.506 1.366 1.00 91.12 74 ASN A CA 1
ATOM 612 C C . ASN A 1 74 ? -12.805 5.641 2.127 1.00 91.12 74 ASN A C 1
ATOM 614 O O . ASN A 1 74 ? -11.987 5.394 3.017 1.00 91.12 74 ASN A O 1
ATOM 618 N N . THR A 1 75 ? -13.180 6.883 1.826 1.00 91.56 75 THR A N 1
ATOM 619 C CA . THR A 1 75 ? -12.758 8.051 2.608 1.00 91.56 75 THR A CA 1
ATOM 620 C C . THR A 1 75 ? -13.502 8.092 3.934 1.00 91.56 75 THR A C 1
ATOM 622 O O . THR A 1 75 ? -14.728 8.006 3.969 1.00 91.56 75 THR A O 1
ATOM 625 N N . ILE A 1 76 ? -12.753 8.233 5.026 1.00 91.25 76 ILE A N 1
ATOM 626 C CA . ILE A 1 76 ? -13.303 8.289 6.380 1.00 91.25 76 ILE A CA 1
ATOM 627 C C . ILE A 1 76 ? -13.819 9.702 6.666 1.00 91.25 76 ILE A C 1
ATOM 629 O O . ILE A 1 76 ? -13.199 10.699 6.282 1.00 91.25 76 ILE A O 1
ATOM 633 N N . SER A 1 77 ? -14.957 9.791 7.353 1.00 91.44 77 SER A N 1
ATOM 634 C CA . SER A 1 77 ? -15.540 11.072 7.744 1.00 91.44 77 SER A CA 1
ATOM 635 C C . SER A 1 77 ? -14.712 11.776 8.822 1.00 91.44 77 SER A C 1
ATOM 637 O O . SER A 1 77 ? -13.964 11.168 9.585 1.00 91.44 77 SER A O 1
ATOM 639 N N . HIS A 1 78 ? -14.875 13.092 8.937 1.00 87.25 78 HIS A N 1
ATOM 640 C CA . HIS A 1 78 ? -14.137 13.869 9.929 1.00 87.25 78 HIS A CA 1
ATOM 641 C C . HIS A 1 78 ? -14.416 13.439 11.380 1.00 87.25 78 HIS A C 1
ATOM 643 O O . HIS A 1 78 ? -13.512 13.477 12.211 1.00 87.25 78 HIS A O 1
ATOM 649 N N . ALA A 1 79 ? -15.650 13.017 11.678 1.00 89.00 79 ALA A N 1
ATOM 650 C CA . ALA A 1 79 ? -16.038 12.545 13.005 1.00 89.00 79 ALA A CA 1
ATOM 651 C C . ALA A 1 79 ? -15.290 11.257 13.380 1.00 89.00 79 ALA A C 1
ATOM 653 O O . ALA A 1 79 ? -14.664 11.198 14.433 1.00 89.00 79 ALA A O 1
ATOM 654 N N . GLU A 1 80 ? -15.253 10.280 12.475 1.00 89.06 80 GLU A N 1
ATOM 655 C CA . GLU A 1 80 ? -14.516 9.026 12.674 1.00 89.06 80 GLU A CA 1
ATOM 656 C C . GLU A 1 80 ? -12.999 9.255 12.764 1.00 89.06 80 GLU A C 1
ATOM 658 O O . GLU A 1 80 ? -12.310 8.585 13.532 1.00 89.06 80 GLU A O 1
ATOM 663 N N . ILE A 1 81 ? -12.452 10.228 12.022 1.00 90.00 81 ILE A N 1
ATOM 664 C CA . ILE A 1 81 ? -11.040 10.617 12.170 1.00 90.00 81 ILE A CA 1
ATOM 665 C C . ILE A 1 81 ? -10.777 11.133 13.587 1.00 90.00 81 ILE A C 1
ATOM 667 O O . ILE A 1 81 ? -9.762 10.761 14.167 1.00 90.00 81 ILE A O 1
ATOM 671 N N . CYS A 1 82 ? -11.664 11.950 14.163 1.00 88.94 82 CYS A N 1
ATOM 672 C CA . CYS A 1 82 ? -11.521 12.418 15.546 1.00 88.94 82 CYS A CA 1
ATOM 673 C C . CYS A 1 82 ? -11.595 11.270 16.563 1.00 88.94 82 CYS A C 1
ATOM 675 O O . CYS A 1 82 ? -10.913 11.326 17.581 1.00 88.94 82 CYS A O 1
ATOM 677 N N . GLU A 1 83 ? -12.393 10.235 16.305 1.00 89.50 83 GLU A N 1
ATOM 678 C CA . GLU A 1 83 ? -12.479 9.063 17.186 1.00 89.50 83 GLU A CA 1
AT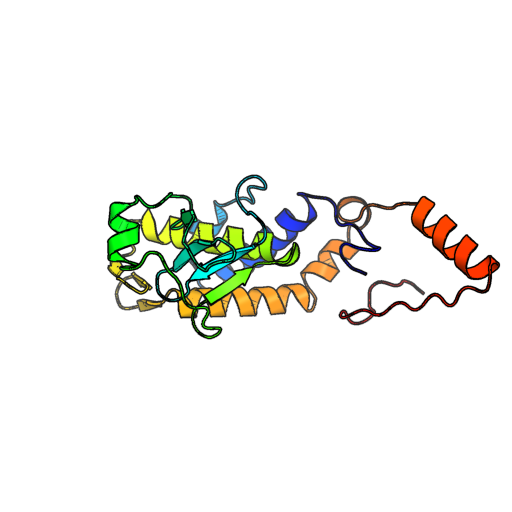OM 679 C C . GLU A 1 83 ? -11.190 8.232 17.162 1.00 89.50 83 GLU A C 1
ATOM 681 O O . GLU A 1 83 ? -10.682 7.829 18.208 1.00 89.50 83 GLU A O 1
ATOM 686 N N . LEU A 1 84 ? -10.626 8.007 15.972 1.00 88.25 84 LEU A N 1
ATOM 687 C CA . LEU A 1 84 ? -9.395 7.225 15.795 1.00 88.25 84 LEU A CA 1
ATOM 688 C C . LEU A 1 84 ? -8.136 8.017 16.175 1.00 88.25 84 LEU A C 1
ATOM 690 O O . LEU A 1 84 ? -7.164 7.456 16.690 1.00 88.25 84 LEU A O 1
ATOM 694 N N . TYR A 1 85 ? -8.160 9.325 15.918 1.00 89.88 85 TYR A N 1
ATOM 695 C CA . TYR A 1 85 ? -7.063 10.267 16.106 1.00 89.88 85 TYR A CA 1
ATOM 696 C C . TYR A 1 85 ? -7.570 11.512 16.858 1.00 89.88 85 TYR A C 1
ATOM 698 O O . TYR A 1 85 ? -7.816 12.549 16.234 1.00 89.88 85 TYR A O 1
ATOM 706 N N . PRO A 1 86 ? -7.671 11.460 18.203 1.00 83.56 86 PRO A N 1
ATOM 707 C CA . PRO A 1 86 ? -8.272 12.519 19.029 1.00 83.56 86 PRO A CA 1
ATOM 708 C C . PRO A 1 86 ? -7.708 13.930 18.817 1.00 83.56 86 PRO A C 1
ATOM 710 O O . PRO A 1 86 ? -8.427 14.911 18.973 1.00 83.56 86 PRO A O 1
ATOM 713 N N . ASN A 1 87 ? -6.442 14.045 18.401 1.00 82.19 87 ASN A N 1
ATOM 714 C CA . ASN A 1 87 ? -5.783 15.328 18.136 1.00 82.19 87 ASN A CA 1
ATOM 715 C C . ASN A 1 87 ? -5.617 15.646 16.642 1.00 82.19 87 ASN A C 1
ATOM 717 O O . ASN A 1 87 ? -4.993 16.651 16.313 1.00 82.19 87 ASN A O 1
ATOM 721 N N . LYS A 1 88 ? -6.091 14.774 15.733 1.00 80.31 88 LYS A N 1
ATOM 722 C CA . LYS A 1 88 ? -5.808 14.801 14.275 1.00 80.31 88 LYS A CA 1
ATOM 723 C C . LYS A 1 88 ? -4.325 14.930 13.922 1.00 80.31 88 LYS A C 1
ATOM 725 O O . LYS A 1 88 ? -3.971 15.272 12.797 1.00 80.31 88 LYS A O 1
ATOM 730 N N . PHE A 1 89 ? -3.482 14.650 14.902 1.00 82.69 89 PHE A N 1
ATOM 731 C CA . PHE A 1 89 ? -2.046 14.737 14.838 1.00 82.69 89 PHE A CA 1
ATOM 732 C C . PHE A 1 89 ? -1.511 13.337 15.040 1.00 82.69 89 PHE A C 1
ATOM 734 O O . PHE A 1 89 ? -1.852 12.662 16.019 1.00 82.69 89 PHE A O 1
ATOM 741 N N . LEU A 1 90 ? -0.665 12.915 14.115 1.00 83.75 90 LEU A N 1
ATOM 742 C CA . LEU A 1 90 ? 0.002 11.637 14.192 1.00 83.75 90 LEU A CA 1
ATOM 743 C C . LEU A 1 90 ? 1.486 11.873 14.450 1.00 83.75 90 LEU A C 1
ATOM 745 O O . LEU A 1 90 ? 2.202 12.422 13.616 1.00 83.75 90 LEU A O 1
ATOM 749 N N . LYS A 1 91 ? 1.962 11.419 15.611 1.00 84.19 91 LYS A N 1
ATOM 750 C CA . LYS A 1 91 ? 3.398 11.355 15.865 1.00 84.19 91 LYS A CA 1
ATOM 751 C C . LYS A 1 91 ? 3.978 10.202 15.051 1.00 84.19 91 LYS A C 1
ATOM 753 O O . LYS A 1 91 ? 3.474 9.084 15.139 1.00 84.19 91 LYS A O 1
ATOM 758 N N . TYR A 1 92 ? 5.035 10.475 14.291 1.00 86.69 92 TYR A N 1
ATOM 759 C CA . TYR A 1 92 ? 5.754 9.426 13.581 1.00 86.69 92 TYR A CA 1
ATOM 760 C C . TYR A 1 92 ? 6.351 8.421 14.576 1.00 86.69 92 TYR A C 1
ATOM 762 O O . TYR A 1 92 ? 7.075 8.796 15.501 1.00 86.69 92 TYR A O 1
ATOM 770 N N . ASP A 1 93 ? 6.015 7.154 14.366 1.00 89.69 93 ASP A N 1
ATOM 771 C CA . ASP A 1 93 ? 6.535 5.996 15.082 1.00 89.69 93 ASP A CA 1
ATOM 772 C C . ASP A 1 93 ? 6.779 4.901 14.045 1.00 89.69 93 ASP A C 1
ATOM 774 O O . ASP A 1 93 ? 5.835 4.386 13.449 1.00 89.69 93 ASP A O 1
ATOM 778 N N . GLU A 1 94 ? 8.044 4.556 13.829 1.00 87.69 94 GLU A N 1
ATOM 779 C CA . GLU A 1 94 ? 8.478 3.583 12.822 1.00 87.69 94 GLU A CA 1
ATOM 780 C C . GLU A 1 94 ? 7.859 2.189 13.024 1.00 87.69 94 GLU A C 1
ATOM 782 O O . GLU A 1 94 ? 7.679 1.434 12.064 1.00 87.69 94 GLU A O 1
ATOM 787 N N . SER A 1 95 ? 7.498 1.836 14.261 1.00 89.69 95 SER A N 1
ATOM 788 C CA . SER A 1 95 ? 6.894 0.538 14.573 1.00 89.69 95 SER A CA 1
ATOM 789 C C . SER A 1 95 ? 5.435 0.434 14.124 1.00 89.69 95 SER A C 1
ATOM 791 O O . SER A 1 95 ? 4.951 -0.665 13.851 1.00 89.69 95 SER A O 1
ATOM 793 N N . ARG A 1 96 ? 4.747 1.576 14.025 1.00 91.88 96 ARG A N 1
ATOM 794 C CA . ARG A 1 96 ? 3.316 1.670 13.721 1.00 91.88 96 ARG A CA 1
ATOM 795 C C . ARG A 1 96 ? 3.060 2.200 12.316 1.00 91.88 96 ARG A C 1
ATOM 797 O O . ARG A 1 96 ? 2.138 1.742 11.642 1.00 91.88 96 ARG A O 1
ATOM 804 N N . ILE A 1 97 ? 3.850 3.176 11.892 1.00 93.31 97 ILE A N 1
ATOM 805 C CA . ILE A 1 97 ? 3.612 3.984 10.707 1.00 93.31 97 ILE A CA 1
ATOM 806 C C . ILE A 1 97 ? 4.643 3.658 9.643 1.00 93.31 97 ILE A C 1
ATOM 808 O O . ILE A 1 97 ? 5.848 3.753 9.872 1.00 93.31 97 ILE A O 1
ATOM 812 N N . LYS A 1 98 ? 4.151 3.307 8.458 1.00 93.12 98 LYS A N 1
ATOM 813 C CA . LYS A 1 98 ? 4.976 2.931 7.314 1.00 93.12 98 LYS A CA 1
ATOM 814 C C . LYS A 1 98 ? 4.769 3.938 6.193 1.00 93.12 98 LYS A C 1
ATOM 816 O O . LYS A 1 98 ? 3.658 4.109 5.698 1.00 93.12 98 LYS A O 1
ATOM 821 N N . ILE A 1 99 ? 5.835 4.643 5.828 1.00 91.81 99 ILE A N 1
ATOM 822 C CA . ILE A 1 99 ? 5.792 5.705 4.821 1.00 91.81 99 ILE A CA 1
ATOM 823 C C . ILE A 1 99 ? 6.060 5.085 3.449 1.00 91.81 99 ILE A C 1
ATOM 825 O O . ILE A 1 99 ? 7.141 4.554 3.215 1.00 91.81 99 ILE A O 1
ATOM 829 N N . MET A 1 100 ? 5.084 5.179 2.546 1.00 89.94 100 MET A N 1
ATOM 830 C CA . MET A 1 100 ? 5.167 4.665 1.176 1.00 89.94 100 MET A CA 1
ATOM 831 C C . MET A 1 100 ? 5.597 5.796 0.235 1.00 89.94 100 MET A C 1
ATOM 833 O O . MET A 1 100 ? 4.765 6.475 -0.374 1.00 89.94 100 MET A O 1
ATOM 837 N N . SER A 1 101 ? 6.897 6.089 0.193 1.00 85.00 101 SER A N 1
ATOM 838 C CA . SER A 1 101 ? 7.438 7.265 -0.508 1.00 85.00 101 SER A CA 1
ATOM 839 C C . SER A 1 101 ? 7.953 6.967 -1.916 1.00 85.00 101 SER A C 1
ATOM 841 O O . SER A 1 101 ? 8.075 7.892 -2.725 1.00 85.00 101 SER A O 1
ATOM 843 N N . THR A 1 102 ? 8.240 5.705 -2.234 1.00 85.81 102 THR A N 1
ATOM 844 C CA . THR A 1 102 ? 8.850 5.323 -3.509 1.00 85.81 102 THR A CA 1
ATOM 845 C C . THR A 1 102 ? 7.801 4.916 -4.544 1.00 85.81 102 THR A C 1
ATOM 847 O O . THR A 1 102 ? 6.662 4.592 -4.214 1.00 85.81 102 THR A O 1
ATOM 850 N N . LEU A 1 103 ? 8.178 4.924 -5.828 1.00 84.12 103 LEU A N 1
ATOM 851 C CA . LEU A 1 103 ? 7.311 4.406 -6.897 1.00 84.12 103 LEU A CA 1
ATOM 852 C C . LEU A 1 103 ? 7.108 2.886 -6.791 1.00 84.12 103 LEU A C 1
ATOM 854 O O . LEU A 1 103 ? 6.061 2.382 -7.182 1.00 84.12 103 LEU A O 1
ATOM 858 N N . PHE A 1 104 ? 8.060 2.169 -6.189 1.00 85.88 104 PHE A N 1
ATOM 859 C CA . PHE A 1 104 ? 7.935 0.737 -5.914 1.00 85.88 104 PHE A CA 1
ATOM 860 C C . PHE A 1 104 ? 6.888 0.414 -4.849 1.00 85.88 104 PHE A C 1
ATOM 862 O O . PHE A 1 104 ? 6.382 -0.703 -4.815 1.00 85.88 104 PHE A O 1
ATOM 869 N N . ASP A 1 105 ? 6.533 1.383 -4.005 1.00 89.06 105 ASP A N 1
ATOM 870 C CA . ASP A 1 105 ? 5.511 1.188 -2.982 1.00 89.06 105 ASP A CA 1
ATOM 871 C C . ASP A 1 105 ? 4.084 1.307 -3.540 1.00 89.06 105 ASP A C 1
ATOM 873 O O . ASP A 1 105 ? 3.139 0.931 -2.851 1.00 89.06 105 ASP A O 1
ATOM 877 N N . LEU A 1 106 ? 3.889 1.808 -4.770 1.00 91.19 106 LEU A N 1
ATOM 878 C CA . LEU A 1 106 ? 2.547 2.015 -5.337 1.00 91.19 106 LEU A CA 1
ATOM 879 C C . LEU A 1 106 ? 1.732 0.714 -5.451 1.00 91.19 106 LEU A C 1
ATOM 881 O O . LEU A 1 106 ? 0.593 0.703 -4.971 1.00 91.19 106 LEU A O 1
ATOM 885 N N . PRO A 1 107 ? 2.278 -0.397 -5.991 1.00 92.62 107 PRO A N 1
ATOM 886 C CA . PRO A 1 107 ? 1.563 -1.672 -6.040 1.00 92.62 107 PRO A CA 1
ATOM 887 C C . PRO A 1 107 ? 1.249 -2.205 -4.639 1.00 92.62 107 PRO A C 1
ATOM 889 O O . PRO A 1 107 ? 0.137 -2.666 -4.385 1.00 92.62 107 PRO A O 1
ATOM 892 N N . LYS A 1 108 ? 2.206 -2.080 -3.706 1.00 93.88 108 LYS A N 1
ATOM 893 C CA . LYS A 1 108 ? 2.055 -2.493 -2.303 1.00 93.88 108 LYS A CA 1
ATOM 894 C C . LYS A 1 108 ? 0.925 -1.731 -1.613 1.00 93.88 108 LYS A C 1
ATOM 896 O O . LYS A 1 108 ? 0.063 -2.324 -0.968 1.00 93.88 108 LYS A O 1
ATOM 901 N N . LEU A 1 109 ? 0.9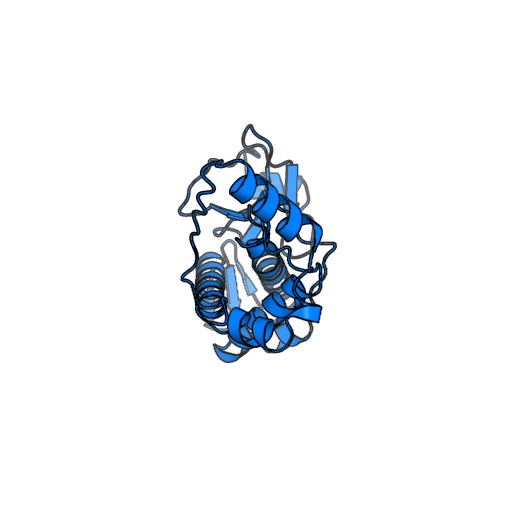04 -0.413 -1.781 1.00 93.75 109 LEU A N 1
ATOM 902 C CA . LEU A 1 109 ? -0.104 0.478 -1.222 1.00 93.75 109 LEU A CA 1
ATOM 903 C C . LEU A 1 109 ? -1.498 0.178 -1.786 1.00 93.75 109 LEU A C 1
ATOM 905 O O . LEU A 1 109 ? -2.461 0.089 -1.024 1.00 93.75 109 LEU A O 1
ATOM 909 N N . HIS A 1 110 ? -1.602 -0.024 -3.101 1.00 94.44 110 HIS A N 1
ATOM 910 C CA . HIS A 1 110 ? -2.855 -0.417 -3.740 1.00 94.44 110 HIS A CA 1
ATOM 911 C C . HIS A 1 110 ? -3.357 -1.772 -3.214 1.00 94.44 110 HIS A C 1
ATOM 913 O O . HIS A 1 110 ? -4.537 -1.926 -2.905 1.00 94.44 110 HIS A O 1
ATOM 919 N N . LEU A 1 111 ? -2.463 -2.746 -3.031 1.00 95.00 111 LEU A N 1
ATOM 920 C CA . LEU A 1 111 ? -2.808 -4.061 -2.489 1.00 95.00 111 LEU A CA 1
ATOM 921 C C . LEU A 1 111 ? -3.290 -3.998 -1.037 1.00 95.00 111 LEU A C 1
ATOM 923 O O . LEU A 1 111 ? -4.316 -4.594 -0.709 1.00 95.00 111 LEU A O 1
ATOM 927 N N . LEU A 1 112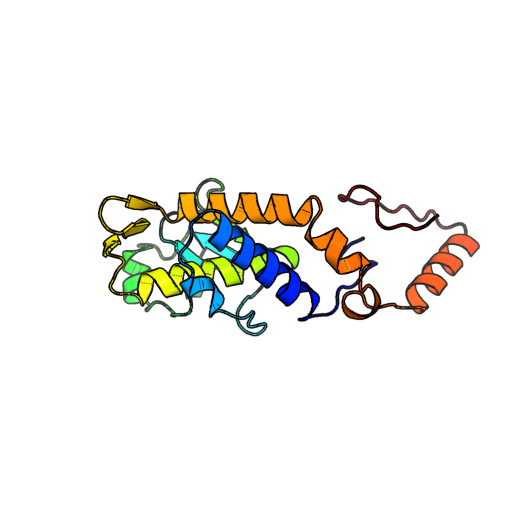 ? -2.619 -3.220 -0.185 1.00 95.12 112 LEU A N 1
A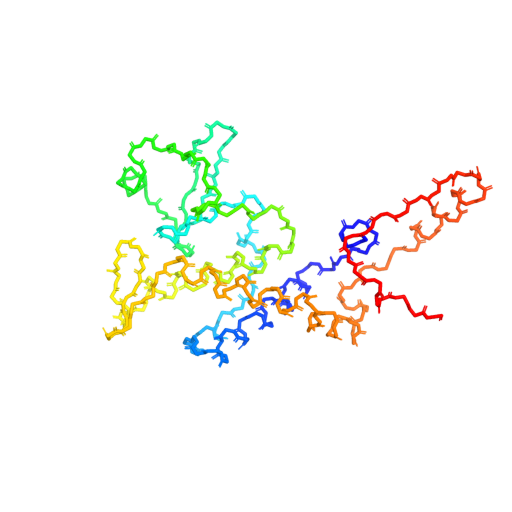TOM 928 C CA . LEU A 1 112 ? -3.082 -2.958 1.181 1.00 95.12 112 LEU A CA 1
ATOM 929 C C . LEU A 1 112 ? -4.483 -2.329 1.179 1.00 95.12 112 LEU A C 1
ATOM 931 O O . LEU A 1 112 ? -5.345 -2.742 1.957 1.00 95.12 112 LEU A O 1
ATOM 935 N N . ALA A 1 113 ? -4.747 -1.389 0.267 1.00 94.50 113 ALA A N 1
ATOM 936 C CA . ALA A 1 113 ? -6.073 -0.806 0.095 1.00 94.50 113 ALA A CA 1
ATOM 937 C C . ALA A 1 113 ? -7.123 -1.852 -0.309 1.00 94.50 113 ALA A C 1
ATOM 939 O O . ALA A 1 113 ? -8.196 -1.888 0.293 1.00 94.50 113 ALA A O 1
ATOM 940 N N . CYS A 1 114 ? -6.806 -2.735 -1.262 1.00 94.75 114 CYS A N 1
ATOM 941 C CA . CYS A 1 114 ? -7.688 -3.825 -1.692 1.00 94.75 114 CYS A CA 1
ATOM 942 C C . CYS A 1 114 ? -8.037 -4.760 -0.528 1.00 94.75 114 CYS A C 1
ATOM 944 O O . CYS A 1 114 ? -9.208 -5.071 -0.302 1.00 94.75 114 CYS A O 1
ATOM 946 N N . ILE A 1 115 ? -7.029 -5.176 0.246 1.00 94.19 115 ILE A N 1
ATOM 947 C CA . ILE A 1 115 ? -7.202 -6.082 1.387 1.00 94.19 115 ILE A CA 1
ATOM 948 C C . ILE A 1 115 ? -8.088 -5.434 2.454 1.00 94.19 115 ILE A C 1
ATOM 950 O O . ILE A 1 115 ? -9.080 -6.027 2.883 1.00 94.19 115 ILE A O 1
ATOM 954 N N . VAL A 1 116 ? -7.788 -4.190 2.843 1.00 93.69 116 VAL A N 1
ATOM 955 C CA . VAL A 1 116 ? -8.600 -3.462 3.829 1.00 93.69 116 VAL A CA 1
ATOM 956 C C . VAL A 1 116 ? -10.018 -3.235 3.302 1.00 93.69 116 VAL A C 1
ATOM 958 O O . VAL A 1 116 ? -10.981 -3.399 4.047 1.00 93.69 116 VAL A O 1
ATOM 961 N N . HIS A 1 117 ? -10.187 -2.904 2.022 1.00 93.75 117 HIS A N 1
ATOM 962 C CA . HIS A 1 117 ? -11.505 -2.724 1.416 1.00 93.75 117 HIS A CA 1
ATOM 963 C C . HIS A 1 117 ? -12.329 -4.019 1.446 1.00 93.75 117 HIS A C 1
ATOM 965 O O . HIS A 1 117 ? -13.495 -4.002 1.843 1.00 93.75 117 HIS A O 1
ATOM 971 N N . MET A 1 118 ? -11.714 -5.154 1.111 1.00 92.50 118 MET A N 1
ATOM 972 C CA . MET A 1 118 ? -12.341 -6.473 1.199 1.00 92.50 118 MET A CA 1
ATOM 973 C C . MET A 1 118 ? -12.781 -6.789 2.633 1.00 92.50 118 MET A C 1
ATOM 975 O O . MET A 1 118 ? -13.913 -7.218 2.850 1.00 92.50 118 MET A O 1
ATOM 979 N N . PHE A 1 119 ? -11.917 -6.533 3.615 1.00 91.31 119 PHE A N 1
ATOM 980 C CA . PHE A 1 119 ? -12.227 -6.695 5.036 1.00 91.31 119 PHE A CA 1
ATOM 981 C C . PHE A 1 119 ? -13.382 -5.807 5.506 1.00 91.31 119 PHE A C 1
ATOM 983 O O . PHE A 1 119 ? -14.146 -6.195 6.388 1.00 91.31 119 PHE A O 1
ATOM 990 N N . GLN A 1 120 ? -13.536 -4.619 4.921 1.00 88.25 120 GLN A N 1
ATOM 991 C CA . GLN A 1 120 ? -14.624 -3.710 5.267 1.00 88.25 120 GLN A CA 1
ATOM 992 C C . GLN A 1 120 ? -15.955 -4.060 4.594 1.00 88.25 120 GLN A C 1
ATOM 994 O O . GLN A 1 120 ? -17.003 -3.817 5.194 1.00 88.25 120 GLN A O 1
ATOM 999 N N . ASN A 1 121 ? -15.935 -4.619 3.387 1.00 88.69 121 ASN A N 1
ATOM 1000 C CA . ASN A 1 121 ? -17.150 -4.823 2.595 1.00 88.69 121 ASN A CA 1
ATOM 1001 C C . ASN A 1 121 ? -17.710 -6.243 2.656 1.00 88.69 121 ASN A C 1
ATOM 1003 O O . ASN A 1 121 ? -18.879 -6.449 2.338 1.00 88.69 121 ASN A O 1
ATOM 1007 N N . ASN A 1 122 ? -16.910 -7.225 3.065 1.00 87.12 122 ASN A N 1
ATOM 1008 C CA . ASN A 1 122 ? -17.366 -8.602 3.176 1.00 87.12 122 ASN A CA 1
ATOM 1009 C C . ASN A 1 122 ? -17.853 -8.907 4.605 1.00 87.12 122 ASN A C 1
ATOM 1011 O O . ASN A 1 122 ? -17.099 -8.796 5.570 1.00 87.12 122 ASN A O 1
ATOM 1015 N N . SER A 1 123 ? -19.112 -9.336 4.726 1.00 83.44 123 SER A N 1
ATOM 1016 C CA . SER A 1 123 ? -19.772 -9.667 5.996 1.00 83.44 123 SER A CA 1
ATOM 1017 C C . SER A 1 123 ? -19.203 -10.901 6.701 1.00 83.44 123 SER A C 1
ATOM 1019 O O . SER A 1 123 ? -19.498 -11.120 7.872 1.00 83.44 123 SER A O 1
ATOM 1021 N N . GLU A 1 124 ? -18.401 -11.714 6.008 1.00 86.81 124 GLU A N 1
ATOM 1022 C CA . GLU A 1 124 ? -17.694 -12.858 6.601 1.00 86.81 124 GLU A CA 1
ATOM 1023 C C . GLU A 1 124 ? -16.649 -12.420 7.643 1.00 86.81 124 GLU A C 1
ATOM 1025 O O . GLU A 1 124 ? -16.354 -13.170 8.575 1.00 86.81 124 GLU A O 1
ATOM 1030 N N . PHE A 1 125 ? -16.105 -11.205 7.509 1.00 87.44 125 PHE A N 1
ATOM 1031 C CA . PHE A 1 125 ? -15.121 -10.663 8.439 1.00 87.44 125 PHE A CA 1
ATOM 1032 C C . PHE A 1 125 ? -15.802 -9.861 9.542 1.00 87.44 125 PHE A C 1
ATOM 1034 O O . PHE A 1 125 ? -16.469 -8.852 9.303 1.00 87.44 125 PHE A O 1
ATOM 1041 N N . LYS A 1 126 ? -15.570 -10.264 10.791 1.00 89.75 126 LYS A N 1
ATOM 1042 C CA . LYS A 1 126 ? -15.950 -9.456 11.944 1.00 89.75 126 LYS A CA 1
ATOM 1043 C C . LYS A 1 126 ? -14.894 -8.376 12.160 1.00 89.75 126 LYS A C 1
ATOM 1045 O O . LYS A 1 126 ? -13.741 -8.677 12.464 1.00 89.75 126 LYS A O 1
ATOM 1050 N N . LYS A 1 127 ? -15.303 -7.120 12.002 1.00 89.38 127 LYS A N 1
ATOM 1051 C CA . LYS A 1 127 ? -14.447 -5.942 12.176 1.00 89.38 127 LYS A CA 1
ATOM 1052 C C . LYS A 1 127 ? -14.111 -5.754 13.651 1.00 89.38 127 LYS A C 1
ATOM 1054 O O . LYS A 1 127 ? -15.011 -5.721 14.490 1.00 89.38 127 LYS A O 1
ATOM 1059 N N . GLU A 1 128 ? -12.830 -5.604 13.952 1.00 88.31 128 GLU A N 1
ATOM 1060 C CA . GLU A 1 128 ? -12.334 -5.211 15.268 1.00 88.31 128 GLU A CA 1
ATOM 1061 C C . GLU A 1 128 ? -11.476 -3.946 15.124 1.00 88.31 128 GLU A C 1
ATOM 1063 O O . GLU A 1 128 ? -11.125 -3.540 14.015 1.00 88.31 128 GLU A O 1
ATOM 1068 N N . ASN A 1 129 ? -11.147 -3.293 16.239 1.00 83.62 129 ASN A N 1
ATOM 1069 C CA . ASN A 1 129 ? -10.455 -1.999 16.198 1.00 83.62 129 ASN A CA 1
ATOM 1070 C C . ASN A 1 129 ? -9.091 -2.082 15.494 1.00 83.62 129 ASN A C 1
ATOM 1072 O O . ASN A 1 129 ? -8.742 -1.183 14.734 1.00 83.62 129 ASN A O 1
ATOM 1076 N N . ASN A 1 130 ? -8.355 -3.180 15.709 1.00 89.81 130 ASN A N 1
ATOM 1077 C CA . ASN A 1 130 ? -6.970 -3.328 15.250 1.00 89.81 130 ASN A CA 1
ATOM 1078 C C . ASN A 1 130 ? -6.793 -4.434 14.193 1.00 89.81 130 ASN A C 1
ATOM 1080 O O . ASN A 1 130 ? -5.675 -4.895 13.938 1.00 89.81 130 ASN A O 1
ATOM 1084 N N . GLY A 1 131 ? -7.893 -4.902 13.601 1.00 91.62 131 GLY A N 1
ATOM 1085 C CA . GLY A 1 131 ? -7.860 -5.995 12.640 1.00 91.62 131 GLY A CA 1
ATOM 1086 C C . GLY A 1 131 ? -9.236 -6.554 12.307 1.00 91.62 131 GLY A C 1
ATOM 1087 O O . GLY A 1 131 ? -10.268 -5.912 12.510 1.00 91.62 131 GLY A O 1
ATOM 1088 N N . VAL A 1 132 ? -9.243 -7.785 11.811 1.00 92.12 132 VAL A N 1
ATOM 1089 C CA . VAL A 1 132 ? -10.455 -8.539 11.496 1.00 92.12 132 VAL A CA 1
ATOM 1090 C C . VAL A 1 132 ? -10.391 -9.952 12.045 1.00 92.12 132 VAL A C 1
ATOM 1092 O O . VAL A 1 132 ? -9.319 -10.538 12.191 1.00 92.12 132 VAL A O 1
ATOM 1095 N N . ARG A 1 133 ? -11.559 -10.521 12.335 1.00 91.31 133 ARG A N 1
ATOM 1096 C CA . ARG A 1 133 ? -11.697 -11.918 12.736 1.00 91.31 133 ARG A CA 1
ATOM 1097 C C . ARG A 1 133 ? -12.509 -12.694 11.706 1.00 91.31 133 ARG A C 1
ATOM 1099 O O . ARG A 1 133 ? -13.606 -12.275 11.341 1.00 91.31 133 ARG A O 1
ATOM 1106 N N . LEU A 1 134 ? -11.982 -13.837 11.281 1.00 88.19 134 LEU A N 1
ATOM 1107 C CA . LEU A 1 134 ? -12.646 -14.809 10.416 1.00 88.19 134 LEU A CA 1
ATOM 1108 C C . LEU A 1 134 ? -12.804 -16.119 11.198 1.00 88.19 134 LEU A C 1
ATOM 1110 O O . LEU A 1 134 ? -11.847 -16.872 11.378 1.00 88.19 134 LEU A O 1
ATOM 1114 N N . GLY A 1 135 ? -14.003 -16.375 11.728 1.00 86.12 135 GLY A N 1
ATOM 1115 C CA . GLY A 1 135 ? -14.234 -17.508 12.630 1.00 86.12 135 GLY A CA 1
ATOM 1116 C C . GLY A 1 135 ? -13.372 -17.413 13.897 1.00 86.12 135 GLY A C 1
ATOM 1117 O O . GLY A 1 135 ? -13.551 -16.499 14.702 1.00 86.12 135 GLY A O 1
ATOM 1118 N N . SER A 1 136 ? -12.436 -18.349 14.074 1.00 86.88 136 SER A N 1
ATOM 1119 C CA . SER A 1 136 ? -11.462 -18.356 15.178 1.00 86.88 136 SER A CA 1
ATOM 1120 C C . SER A 1 136 ? -10.142 -17.645 14.856 1.00 86.88 136 SER A C 1
ATOM 1122 O O . SER A 1 136 ? -9.337 -17.437 15.762 1.00 86.88 136 SER A O 1
ATOM 1124 N N . LEU A 1 137 ? -9.898 -17.282 13.593 1.00 88.25 137 LEU A N 1
ATOM 1125 C CA . LEU A 1 137 ? -8.656 -16.648 13.157 1.00 88.25 137 LEU A CA 1
ATOM 1126 C C . LEU A 1 137 ? -8.746 -15.131 13.334 1.00 88.25 137 LEU A C 1
ATOM 1128 O O . LEU A 1 137 ? -9.645 -14.495 12.787 1.00 88.25 137 LEU A O 1
ATOM 1132 N N . TYR A 1 138 ? -7.805 -14.547 14.075 1.00 91.94 138 TYR A N 1
ATOM 1133 C CA . TYR A 1 138 ? -7.648 -13.098 14.192 1.00 91.94 138 TYR A CA 1
ATOM 1134 C C . TYR A 1 138 ? -6.479 -12.630 13.326 1.00 91.94 138 TYR A C 1
ATOM 1136 O O . TYR A 1 138 ? -5.363 -13.119 13.480 1.00 91.94 138 TYR A O 1
ATOM 1144 N N . MET A 1 139 ? -6.740 -11.671 12.444 1.00 91.88 139 MET A N 1
ATOM 1145 C CA . MET A 1 139 ? -5.750 -11.045 11.575 1.00 91.88 139 MET A CA 1
ATOM 1146 C C . MET A 1 139 ? -5.637 -9.571 11.947 1.00 91.88 139 MET A C 1
ATOM 1148 O O . MET A 1 139 ? -6.577 -8.798 11.760 1.00 91.88 139 MET A O 1
ATOM 1152 N N . SER A 1 140 ? -4.486 -9.176 12.484 1.00 95.12 140 SER A N 1
ATOM 1153 C CA . SER A 1 140 ? -4.205 -7.767 12.765 1.00 95.12 140 SER A CA 1
ATOM 1154 C C . SER A 1 140 ? -3.791 -7.031 11.491 1.00 95.12 140 SER A C 1
ATOM 1156 O O . SER A 1 140 ? -3.183 -7.625 10.603 1.00 95.12 140 SER A O 1
ATOM 1158 N N . TYR A 1 141 ? -4.046 -5.725 11.401 1.00 94.75 141 TYR A N 1
ATOM 1159 C CA . TYR A 1 141 ? -3.544 -4.944 10.259 1.00 94.75 141 TYR A CA 1
ATOM 1160 C C . TYR A 1 141 ? -2.011 -4.907 10.204 1.00 94.75 141 TYR A C 1
ATOM 1162 O O . TYR A 1 141 ? -1.434 -4.808 9.123 1.00 94.75 141 TYR A O 1
ATOM 1170 N N . LYS A 1 142 ? -1.352 -5.047 11.359 1.00 94.88 142 LYS A N 1
ATOM 1171 C CA . LYS A 1 142 ? 0.100 -5.177 11.456 1.00 94.88 142 LYS A CA 1
ATOM 1172 C C . LYS A 1 142 ? 0.612 -6.461 10.809 1.00 94.88 142 LYS A C 1
ATOM 1174 O O . LYS A 1 142 ? 1.480 -6.372 9.954 1.00 94.88 142 LYS A O 1
ATOM 1179 N N . SER A 1 143 ? 0.044 -7.616 11.156 1.00 94.69 143 SER A N 1
ATOM 1180 C CA . SER A 1 143 ? 0.441 -8.892 10.544 1.00 94.69 143 SER A CA 1
ATOM 1181 C C . SER A 1 143 ? 0.164 -8.901 9.040 1.00 94.69 143 SER A C 1
ATOM 1183 O O . SER A 1 143 ? 0.987 -9.365 8.270 1.00 94.69 143 SER A O 1
ATOM 1185 N N . VAL A 1 144 ? -0.948 -8.295 8.608 1.00 94.88 144 VAL A N 1
ATOM 1186 C CA . VAL A 1 144 ? -1.255 -8.146 7.176 1.00 94.88 144 VAL A CA 1
ATOM 1187 C C . VAL A 1 144 ? -0.201 -7.307 6.458 1.00 94.88 144 VAL A C 1
ATOM 1189 O O . VAL A 1 144 ? 0.214 -7.651 5.357 1.00 94.88 144 VAL A O 1
ATOM 1192 N N . TYR A 1 145 ? 0.243 -6.207 7.069 1.00 95.50 145 TYR A N 1
ATOM 1193 C CA . TYR A 1 145 ? 1.334 -5.415 6.512 1.00 95.50 145 TYR A CA 1
ATOM 1194 C C . TYR A 1 145 ? 2.629 -6.227 6.426 1.00 95.50 145 TYR A C 1
ATOM 1196 O O . TYR A 1 145 ? 3.283 -6.185 5.392 1.00 95.50 145 TYR A O 1
ATOM 1204 N N . GLU A 1 146 ? 2.985 -6.959 7.484 1.00 95.06 146 GLU A N 1
ATOM 1205 C CA . GLU A 1 146 ? 4.198 -7.786 7.533 1.00 95.06 146 GLU A CA 1
ATOM 1206 C C . GLU A 1 146 ? 4.192 -8.868 6.440 1.00 95.06 146 GLU A C 1
ATOM 1208 O O . GLU A 1 146 ? 5.178 -8.987 5.714 1.00 95.06 146 GLU A O 1
ATOM 1213 N N . ASP A 1 147 ? 3.067 -9.561 6.235 1.00 95.69 147 ASP A N 1
ATOM 1214 C CA . ASP A 1 147 ? 2.907 -10.549 5.157 1.00 95.69 147 ASP A CA 1
ATOM 1215 C C . ASP A 1 147 ? 3.114 -9.912 3.770 1.00 95.69 147 ASP A C 1
ATOM 1217 O O . ASP A 1 147 ? 3.803 -10.452 2.901 1.00 95.69 147 ASP A O 1
ATOM 1221 N N . VAL A 1 148 ? 2.515 -8.737 3.550 1.00 95.75 148 VAL A N 1
ATOM 1222 C CA . VAL A 1 148 ? 2.630 -7.995 2.288 1.00 95.75 148 VAL A CA 1
ATOM 1223 C C . VAL A 1 148 ? 4.068 -7.517 2.057 1.00 95.75 148 VAL A C 1
ATOM 1225 O O . VAL A 1 148 ? 4.554 -7.557 0.925 1.00 95.75 148 VAL A O 1
ATOM 1228 N N . ASP A 1 149 ? 4.754 -7.066 3.106 1.00 94.50 149 ASP A N 1
ATOM 1229 C CA . ASP A 1 149 ? 6.145 -6.610 3.048 1.00 94.50 149 ASP A CA 1
ATOM 1230 C C . ASP A 1 149 ? 7.085 -7.779 2.713 1.00 94.50 149 ASP A C 1
ATOM 1232 O O . ASP A 1 149 ? 7.906 -7.669 1.804 1.00 94.50 149 ASP A O 1
ATOM 1236 N N . GLU A 1 150 ? 6.887 -8.946 3.335 1.00 95.25 150 GLU A N 1
ATOM 1237 C CA . GLU A 1 150 ? 7.668 -10.154 3.047 1.00 95.25 150 GLU A CA 1
ATOM 1238 C C . GLU A 1 150 ? 7.485 -10.631 1.596 1.00 95.25 150 GLU A C 1
ATOM 1240 O O . GLU A 1 150 ? 8.455 -10.982 0.910 1.00 95.25 150 GLU A O 1
ATOM 1245 N N . VAL A 1 151 ? 6.245 -10.616 1.099 1.00 95.44 151 VAL A N 1
ATOM 1246 C CA . VAL A 1 151 ? 5.941 -10.955 -0.298 1.00 95.44 151 VAL A CA 1
ATOM 1247 C C . VAL A 1 151 ? 6.540 -9.929 -1.261 1.00 95.44 151 VAL A C 1
ATOM 1249 O O . VAL A 1 151 ? 7.043 -10.305 -2.323 1.00 95.44 151 VAL A O 1
ATOM 1252 N N . THR A 1 152 ? 6.558 -8.652 -0.877 1.00 93.81 152 THR A N 1
ATOM 1253 C CA . THR A 1 152 ? 7.198 -7.581 -1.650 1.00 93.81 152 THR A CA 1
ATOM 1254 C C . THR A 1 152 ? 8.700 -7.808 -1.767 1.00 93.81 152 THR A C 1
ATOM 1256 O O . THR A 1 152 ? 9.244 -7.804 -2.876 1.00 93.81 152 THR A O 1
ATOM 1259 N N . ASP A 1 153 ? 9.364 -8.124 -0.660 1.00 92.56 153 ASP A N 1
ATOM 1260 C CA . ASP A 1 153 ? 10.781 -8.469 -0.657 1.00 92.56 153 ASP A CA 1
ATOM 1261 C C . ASP A 1 153 ? 11.072 -9.709 -1.510 1.00 92.56 153 ASP A C 1
ATOM 1263 O O . ASP A 1 153 ? 12.024 -9.728 -2.295 1.00 92.56 153 ASP A O 1
ATOM 1267 N N . TRP A 1 154 ? 10.246 -10.754 -1.401 1.00 94.19 154 TRP A N 1
ATOM 1268 C CA . TRP A 1 154 ? 10.367 -11.954 -2.232 1.00 94.19 154 TRP A CA 1
ATOM 1269 C C . TRP A 1 154 ? 10.242 -11.638 -3.727 1.00 94.19 154 TRP A C 1
ATOM 1271 O O . TRP A 1 154 ? 11.072 -12.092 -4.522 1.00 94.19 154 TRP A O 1
ATOM 1281 N N . MET A 1 155 ? 9.268 -10.810 -4.104 1.00 93.50 155 MET A N 1
ATOM 1282 C CA . MET A 1 155 ? 9.067 -10.375 -5.482 1.00 93.50 155 MET A CA 1
ATOM 1283 C C . MET A 1 155 ? 10.296 -9.614 -6.008 1.00 93.50 155 MET A C 1
ATOM 1285 O O . MET A 1 155 ? 10.790 -9.915 -7.100 1.00 93.50 155 MET A O 1
ATOM 1289 N N . HIS A 1 156 ? 10.821 -8.656 -5.236 1.00 88.00 156 HIS A N 1
ATOM 1290 C CA . HIS A 1 156 ? 11.980 -7.850 -5.635 1.00 88.00 156 HIS A CA 1
ATOM 1291 C C . HIS A 1 156 ? 13.290 -8.643 -5.690 1.00 88.00 156 HIS A C 1
ATOM 1293 O O . HIS A 1 156 ? 14.178 -8.307 -6.485 1.00 88.00 156 HIS A O 1
ATOM 1299 N N . ARG A 1 157 ? 13.415 -9.715 -4.894 1.00 87.25 157 ARG A N 1
ATOM 1300 C CA . ARG A 1 157 ? 14.583 -10.607 -4.921 1.00 87.25 157 ARG A CA 1
ATOM 1301 C C . ARG A 1 157 ? 14.766 -11.304 -6.269 1.00 87.25 157 ARG A C 1
ATOM 1303 O O . ARG A 1 157 ? 15.911 -11.548 -6.645 1.00 87.25 157 ARG A O 1
ATOM 1310 N N . GLY A 1 158 ? 13.700 -11.581 -7.023 1.00 83.56 158 GLY A N 1
ATOM 1311 C CA . GLY A 1 158 ? 13.874 -12.240 -8.321 1.00 83.56 158 GLY A CA 1
ATOM 1312 C C . GLY A 1 158 ? 12.671 -12.270 -9.251 1.00 83.56 158 GLY A C 1
ATOM 1313 O O . GLY A 1 158 ? 12.858 -12.096 -10.454 1.00 83.56 158 GLY A O 1
ATOM 1314 N N . GLU A 1 159 ? 11.455 -12.462 -8.739 1.00 89.94 159 GLU A N 1
ATOM 1315 C CA . GLU A 1 159 ? 10.307 -12.763 -9.604 1.00 89.94 159 GLU A CA 1
ATOM 1316 C C . GLU A 1 159 ? 9.945 -11.599 -10.537 1.00 89.94 159 GLU A C 1
ATOM 1318 O O . GLU A 1 159 ? 9.776 -11.798 -11.742 1.00 89.94 159 GLU A O 1
ATOM 1323 N N . LEU A 1 160 ? 9.951 -10.366 -10.022 1.00 89.56 160 LEU A N 1
ATOM 1324 C CA . LEU A 1 160 ? 9.689 -9.180 -10.840 1.00 89.56 160 LEU A CA 1
ATOM 1325 C C . LEU A 1 160 ? 10.764 -8.981 -11.913 1.00 89.56 160 LEU A C 1
ATOM 1327 O O . LEU A 1 160 ? 10.449 -8.694 -13.068 1.00 89.56 160 LEU A O 1
ATOM 1331 N N . LYS A 1 161 ? 12.038 -9.200 -11.562 1.00 87.75 161 LYS A N 1
ATOM 1332 C CA . LYS A 1 161 ? 13.160 -9.081 -12.506 1.00 87.75 161 LYS A CA 1
ATOM 1333 C C . LYS A 1 161 ? 13.038 -10.107 -13.629 1.00 87.75 161 LYS A C 1
ATOM 1335 O O . LYS A 1 161 ? 13.179 -9.749 -14.793 1.00 87.75 161 LYS A O 1
ATOM 1340 N N . ARG A 1 162 ? 12.720 -11.361 -13.291 1.00 90.06 162 ARG A N 1
ATOM 1341 C CA . ARG A 1 162 ? 12.551 -12.463 -14.249 1.00 90.06 162 ARG A CA 1
ATOM 1342 C C . ARG A 1 162 ? 11.489 -12.143 -15.301 1.00 90.06 162 ARG A C 1
ATOM 1344 O O . ARG A 1 162 ? 11.745 -12.314 -16.489 1.00 90.06 162 ARG A O 1
ATOM 1351 N N . GLN A 1 163 ? 10.326 -11.651 -14.874 1.00 89.94 163 GLN A N 1
ATOM 1352 C CA . GLN A 1 163 ? 9.236 -11.303 -15.791 1.00 89.94 163 GLN A CA 1
ATOM 1353 C C . GLN A 1 163 ? 9.509 -10.014 -16.578 1.00 89.94 163 GLN A C 1
ATOM 1355 O O . GLN A 1 163 ? 9.140 -9.924 -17.747 1.00 89.94 163 GLN A O 1
ATOM 1360 N N . THR A 1 164 ? 10.216 -9.051 -15.981 1.00 87.19 164 THR A N 1
ATOM 1361 C CA . THR A 1 164 ? 10.606 -7.808 -16.666 1.00 87.19 164 THR A CA 1
ATOM 1362 C C . THR A 1 164 ? 11.604 -8.082 -17.791 1.00 87.19 164 THR A C 1
ATOM 1364 O O . THR A 1 164 ? 11.423 -7.593 -18.902 1.00 87.19 164 THR A O 1
ATOM 1367 N N . VAL A 1 165 ? 12.624 -8.916 -17.541 1.00 87.31 165 VAL A N 1
ATOM 1368 C CA . VAL A 1 165 ? 13.627 -9.290 -18.558 1.00 87.31 165 VAL A CA 1
ATOM 1369 C C . VAL A 1 165 ? 12.999 -10.062 -19.719 1.00 87.31 165 VAL A C 1
ATOM 1371 O O . VAL A 1 165 ? 13.421 -9.898 -20.861 1.00 87.31 165 VAL A O 1
ATOM 1374 N N . ALA A 1 166 ? 11.961 -10.861 -19.454 1.00 89.00 166 ALA A N 1
ATOM 1375 C CA . ALA A 1 166 ? 11.248 -11.591 -20.499 1.00 89.00 166 ALA A CA 1
ATOM 1376 C C . ALA A 1 166 ? 10.545 -10.670 -21.516 1.00 89.00 166 ALA A C 1
ATOM 1378 O O . ALA A 1 166 ? 10.274 -11.111 -22.631 1.00 89.00 166 ALA A O 1
ATOM 1379 N N . ASN A 1 167 ? 10.247 -9.414 -21.158 1.00 88.56 167 ASN A N 1
ATOM 1380 C CA . ASN A 1 167 ? 9.607 -8.449 -22.053 1.00 88.56 167 ASN A CA 1
ATOM 1381 C C . ASN A 1 167 ? 10.063 -7.003 -21.771 1.00 88.56 167 ASN A C 1
ATOM 1383 O O . ASN A 1 167 ? 9.270 -6.139 -21.390 1.00 88.56 167 ASN A O 1
ATOM 1387 N N . LEU A 1 168 ? 11.363 -6.749 -21.945 1.00 85.81 168 LEU A N 1
ATOM 1388 C CA . LEU A 1 168 ? 12.000 -5.458 -21.647 1.00 85.81 168 LEU A CA 1
ATOM 1389 C C . LEU A 1 168 ? 11.326 -4.279 -22.353 1.00 85.81 168 LEU A C 1
ATOM 1391 O O . LEU A 1 168 ? 11.051 -3.268 -21.713 1.00 85.81 168 LEU A O 1
ATOM 1395 N N . ASP A 1 169 ? 11.004 -4.425 -23.638 1.00 85.94 169 ASP A N 1
ATOM 1396 C CA . ASP A 1 169 ? 10.438 -3.337 -24.441 1.00 85.94 169 ASP A CA 1
ATOM 1397 C C . ASP A 1 169 ? 9.048 -2.906 -23.963 1.00 85.94 169 ASP A C 1
ATOM 1399 O O . ASP A 1 169 ? 8.644 -1.761 -24.172 1.00 85.94 169 ASP A O 1
ATOM 1403 N N . TYR A 1 170 ? 8.306 -3.796 -23.303 1.00 86.56 170 TYR A N 1
ATOM 1404 C CA . TYR A 1 170 ? 6.988 -3.480 -22.762 1.00 86.56 170 TYR A CA 1
ATOM 1405 C C . TYR A 1 170 ? 7.050 -2.781 -21.397 1.00 86.56 170 TYR A C 1
ATOM 1407 O O . TYR A 1 170 ? 6.165 -1.984 -21.091 1.00 86.56 170 TYR A O 1
ATOM 1415 N N . TYR A 1 171 ? 8.092 -3.033 -20.599 1.00 85.31 171 TYR A N 1
ATOM 1416 C CA . TYR A 1 171 ? 8.191 -2.538 -19.220 1.00 85.31 171 TYR A CA 1
ATOM 1417 C C . TYR A 1 171 ? 9.203 -1.411 -19.015 1.00 85.31 171 TYR A C 1
ATOM 1419 O O . TYR A 1 171 ? 9.077 -0.671 -18.043 1.00 85.31 171 TYR A O 1
ATOM 1427 N N . VAL A 1 172 ? 10.192 -1.257 -19.895 1.00 85.31 172 VAL A N 1
ATOM 1428 C CA . VAL A 1 172 ? 11.264 -0.262 -19.764 1.00 85.31 172 VAL A CA 1
ATOM 1429 C C . VAL A 1 172 ? 11.210 0.711 -20.937 1.00 85.31 172 VAL A C 1
ATOM 1431 O O . VAL A 1 172 ? 11.101 0.323 -22.101 1.00 85.31 172 VAL A O 1
ATOM 1434 N N . GLU A 1 173 ? 11.267 2.003 -20.638 1.00 81.62 173 GLU A N 1
ATOM 1435 C CA . GLU A 1 173 ? 11.458 3.039 -21.644 1.00 81.62 173 GLU A CA 1
ATOM 1436 C C . GLU A 1 173 ? 12.917 3.057 -22.087 1.00 81.62 173 GLU A C 1
ATOM 1438 O O . GLU A 1 173 ? 13.831 3.247 -21.283 1.00 81.62 173 GLU A O 1
ATOM 1443 N N . GLN A 1 174 ? 13.137 2.880 -23.386 1.00 76.56 174 GLN A N 1
ATOM 1444 C CA . GLN A 1 174 ? 14.453 3.071 -23.971 1.00 76.56 174 GLN A CA 1
ATOM 1445 C C . GLN A 1 174 ? 14.599 4.530 -24.394 1.00 76.56 174 GLN A C 1
ATOM 1447 O O . GLN A 1 174 ? 13.886 4.989 -25.287 1.00 76.56 174 GLN A O 1
ATOM 1452 N N . ASN A 1 175 ? 15.521 5.255 -23.758 1.00 72.94 175 ASN A N 1
ATOM 1453 C CA . ASN A 1 175 ? 15.860 6.615 -24.155 1.00 72.94 175 ASN A CA 1
ATOM 1454 C C . ASN A 1 175 ? 17.262 6.659 -24.802 1.00 72.94 175 ASN A C 1
ATOM 1456 O O . ASN A 1 175 ? 18.270 6.589 -24.091 1.00 72.94 175 ASN A O 1
ATOM 1460 N N . PRO A 1 176 ? 17.354 6.792 -26.139 1.00 71.00 176 PRO A N 1
ATOM 1461 C CA . PRO A 1 176 ? 18.636 6.849 -26.841 1.00 71.00 176 PRO A CA 1
ATOM 1462 C C . PRO A 1 176 ? 19.453 8.111 -26.511 1.00 71.00 176 PRO A C 1
ATOM 1464 O O . PRO A 1 176 ? 20.676 8.097 -26.635 1.00 71.00 176 PRO A O 1
ATOM 1467 N N . GLU A 1 177 ? 18.825 9.189 -26.031 1.00 69.75 177 GLU A N 1
ATOM 1468 C CA . GLU A 1 177 ? 19.527 10.416 -25.629 1.00 69.75 177 GLU A CA 1
ATOM 1469 C C . GLU A 1 177 ? 20.339 10.227 -24.345 1.00 69.75 177 GLU A C 1
ATOM 1471 O O . GLU A 1 177 ? 21.382 10.856 -24.165 1.00 69.75 177 GLU A O 1
ATOM 1476 N N . THR A 1 178 ? 19.918 9.316 -23.462 1.00 65.12 178 THR A N 1
ATOM 1477 C CA . THR A 1 178 ? 20.677 8.981 -22.249 1.00 65.12 178 THR A CA 1
ATOM 1478 C C . THR A 1 178 ? 22.034 8.370 -22.596 1.00 65.12 178 THR A C 1
ATOM 1480 O O . THR A 1 178 ? 23.026 8.683 -21.941 1.00 65.12 178 THR A O 1
ATOM 1483 N N . LEU A 1 179 ? 22.104 7.559 -23.657 1.00 67.06 179 LEU A N 1
ATOM 1484 C CA . LEU A 1 179 ? 23.364 6.995 -24.151 1.00 67.06 179 LEU A CA 1
ATOM 1485 C C . LEU A 1 179 ? 24.287 8.092 -24.691 1.00 67.06 179 LEU A C 1
ATOM 1487 O O . LEU A 1 179 ? 25.451 8.152 -24.306 1.00 67.06 179 LEU A O 1
ATOM 1491 N N . LEU A 1 180 ? 23.746 9.021 -25.484 1.00 67.44 180 LEU A N 1
ATOM 1492 C CA . LEU A 1 180 ? 24.498 10.163 -26.015 1.00 67.44 180 LEU A CA 1
ATOM 1493 C C . LEU A 1 180 ? 25.058 11.060 -24.902 1.00 67.44 180 LEU A C 1
ATOM 1495 O O . LEU A 1 180 ? 26.198 11.511 -24.982 1.00 67.44 180 LEU A O 1
ATOM 1499 N N . LEU A 1 181 ? 24.288 11.308 -23.841 1.00 68.12 181 LEU A N 1
ATOM 1500 C CA . LEU A 1 181 ? 24.745 12.094 -22.692 1.00 68.12 181 LEU A CA 1
ATOM 1501 C C . LEU A 1 181 ? 25.870 11.395 -21.918 1.00 68.12 181 LEU A C 1
ATOM 1503 O O . LEU A 1 181 ? 26.831 12.048 -21.508 1.00 68.12 181 LEU A O 1
ATOM 1507 N N . LEU A 1 182 ? 25.777 10.076 -21.732 1.00 71.06 182 LEU A N 1
ATOM 1508 C CA . LEU A 1 182 ? 26.824 9.285 -21.080 1.00 71.06 182 LEU A CA 1
ATOM 1509 C C . LEU A 1 182 ? 28.110 9.252 -21.918 1.00 71.06 182 LEU A C 1
ATOM 1511 O O . LEU A 1 182 ? 29.199 9.437 -21.369 1.00 71.06 182 LEU A O 1
ATOM 1515 N N . ASP A 1 183 ? 27.987 9.096 -23.236 1.00 69.56 183 ASP A N 1
ATOM 1516 C CA . ASP A 1 183 ? 29.123 9.115 -24.161 1.00 69.56 183 ASP A CA 1
ATOM 1517 C C . ASP A 1 183 ? 29.780 10.498 -24.240 1.00 69.56 183 ASP A C 1
ATOM 1519 O O . ASP A 1 183 ? 31.010 10.602 -24.239 1.00 69.56 183 ASP A O 1
ATOM 1523 N N . ASN A 1 184 ? 28.991 11.574 -24.217 1.00 70.56 184 ASN A N 1
ATOM 1524 C CA . ASN A 1 184 ? 29.505 12.943 -24.163 1.00 70.56 184 ASN A CA 1
ATOM 1525 C C . ASN A 1 184 ? 30.269 13.214 -22.860 1.00 70.56 184 ASN A C 1
ATOM 1527 O O . ASN A 1 184 ? 31.366 13.769 -22.896 1.00 70.56 184 ASN A O 1
ATOM 1531 N N . ASN A 1 185 ? 29.744 12.770 -21.714 1.00 70.88 185 ASN A N 1
ATOM 1532 C CA . ASN A 1 185 ? 30.426 12.915 -20.424 1.00 70.88 185 ASN A CA 1
ATOM 1533 C C . ASN A 1 185 ? 31.743 12.131 -20.381 1.00 70.88 185 ASN A C 1
ATOM 1535 O O . ASN A 1 185 ? 32.741 12.621 -19.851 1.00 70.88 185 ASN A O 1
ATOM 1539 N N . ARG A 1 186 ? 31.767 10.935 -20.981 1.00 65.69 186 ARG A N 1
ATOM 1540 C CA . ARG A 1 186 ? 32.980 10.122 -21.112 1.00 65.69 186 ARG A CA 1
ATOM 1541 C C . ARG A 1 186 ? 34.015 10.784 -22.023 1.00 65.69 186 ARG A C 1
ATOM 1543 O O . ARG A 1 186 ? 35.198 10.776 -21.698 1.00 65.69 186 ARG A O 1
ATOM 1550 N N . SER A 1 187 ? 33.566 11.375 -23.127 1.00 67.56 187 SER A N 1
ATOM 1551 C CA . SER A 1 187 ? 34.416 12.088 -24.090 1.00 67.56 187 SER A CA 1
ATOM 1552 C C . SER A 1 187 ? 34.986 13.393 -23.522 1.00 67.56 187 SER A C 1
ATOM 1554 O O . SER A 1 187 ? 36.051 13.831 -23.943 1.00 67.56 187 SER A O 1
ATOM 1556 N N . ALA A 1 188 ? 34.306 13.992 -22.541 1.00 69.88 188 ALA A N 1
ATOM 1557 C CA . ALA A 1 188 ? 34.729 15.204 -21.840 1.00 69.88 188 ALA A CA 1
ATOM 1558 C C . ALA A 1 188 ? 35.600 14.943 -20.588 1.00 69.88 188 ALA A C 1
ATOM 1560 O O . ALA A 1 188 ? 35.791 15.858 -19.790 1.00 69.88 188 ALA A O 1
ATOM 1561 N N . GLU A 1 189 ? 36.085 13.709 -20.376 1.00 63.44 189 GLU A N 1
ATOM 1562 C CA . GLU A 1 189 ? 36.845 13.273 -19.183 1.00 63.44 189 GLU A CA 1
ATOM 1563 C C . GLU A 1 189 ? 36.144 13.563 -17.836 1.00 63.44 189 GLU A C 1
ATOM 1565 O O . GLU A 1 189 ? 36.770 13.585 -16.772 1.00 63.44 189 GLU A O 1
ATOM 1570 N N . MET A 1 190 ? 34.818 13.739 -17.841 1.00 53.97 190 MET A N 1
ATOM 1571 C CA . MET A 1 190 ? 34.052 13.877 -16.608 1.00 53.97 190 MET A CA 1
ATOM 1572 C C . MET A 1 190 ? 33.905 12.514 -15.926 1.00 53.97 190 MET A C 1
ATOM 1574 O O . MET A 1 190 ? 33.411 11.541 -16.502 1.00 53.97 190 MET A O 1
ATOM 1578 N N . LEU A 1 191 ? 34.297 12.448 -14.650 1.00 54.41 191 LEU A N 1
ATOM 1579 C CA . LEU A 1 191 ? 34.131 11.254 -13.822 1.00 54.41 191 LEU A CA 1
ATOM 1580 C C . LEU A 1 191 ? 32.641 10.929 -13.636 1.00 54.41 191 LEU A C 1
ATOM 1582 O O . LEU A 1 191 ? 31.970 11.491 -12.773 1.00 54.41 191 LEU A O 1
ATOM 1586 N N . THR A 1 192 ? 32.138 9.964 -14.405 1.00 55.50 192 THR A N 1
ATOM 1587 C CA . THR A 1 192 ? 30.785 9.420 -14.240 1.00 55.50 192 THR A CA 1
ATOM 1588 C C . THR A 1 192 ? 30.837 8.247 -13.261 1.00 55.50 192 THR A C 1
ATOM 1590 O O . THR A 1 192 ? 31.353 7.179 -13.587 1.00 55.50 192 THR A O 1
ATOM 1593 N N . LYS A 1 193 ? 30.325 8.434 -12.039 1.00 60.44 193 LYS A N 1
ATOM 1594 C CA . LYS A 1 193 ? 30.176 7.362 -11.041 1.00 60.44 193 LYS A CA 1
ATOM 1595 C C . LYS A 1 193 ? 28.706 7.007 -10.879 1.00 60.44 193 LYS A C 1
ATOM 1597 O O . LYS A 1 193 ? 27.886 7.870 -10.583 1.00 60.44 193 LYS A O 1
ATOM 1602 N N . LEU A 1 194 ? 28.395 5.726 -11.028 1.00 58.91 194 LEU A N 1
ATOM 1603 C CA . LEU A 1 194 ? 27.059 5.185 -10.831 1.00 58.91 194 LEU A CA 1
ATOM 1604 C C . LEU A 1 194 ? 27.023 4.389 -9.522 1.00 58.91 194 LEU A C 1
ATOM 1606 O O . LEU A 1 194 ? 27.735 3.399 -9.375 1.00 58.91 194 LEU A O 1
ATOM 1610 N N . LEU A 1 195 ? 26.214 4.842 -8.564 1.00 48.72 195 LEU A N 1
ATOM 1611 C CA . LEU A 1 195 ? 25.971 4.159 -7.292 1.00 48.72 195 LEU A CA 1
ATOM 1612 C C . LEU A 1 195 ? 24.563 3.568 -7.322 1.00 48.72 195 LEU A C 1
ATOM 1614 O O . LEU A 1 195 ? 23.588 4.286 -7.545 1.00 48.72 195 LEU A O 1
ATOM 1618 N N . PHE A 1 196 ? 24.456 2.258 -7.115 1.00 59.69 196 PHE A N 1
ATOM 1619 C CA . PHE A 1 196 ? 23.195 1.529 -7.198 1.00 59.69 196 PHE A CA 1
ATOM 1620 C C . PHE A 1 196 ? 22.984 0.663 -5.959 1.00 59.69 196 PHE A C 1
ATOM 1622 O O . PHE A 1 196 ? 23.922 0.057 -5.452 1.00 59.69 196 PHE A O 1
ATOM 1629 N N . THR A 1 197 ? 21.739 0.599 -5.491 1.00 47.31 197 THR A N 1
ATOM 1630 C CA . THR A 1 197 ? 21.307 -0.216 -4.343 1.00 47.31 197 THR A CA 1
ATOM 1631 C C . THR A 1 197 ? 20.886 -1.636 -4.738 1.00 47.31 197 THR A C 1
ATOM 1633 O O . THR A 1 197 ? 20.682 -2.476 -3.869 1.00 47.31 197 THR A O 1
ATOM 1636 N N . MET A 1 198 ? 20.780 -1.926 -6.039 1.00 45.31 198 MET A N 1
ATOM 1637 C CA . MET A 1 198 ? 20.393 -3.231 -6.581 1.00 45.31 198 MET A CA 1
ATOM 1638 C C . MET A 1 198 ? 21.606 -4.003 -7.112 1.00 45.31 198 MET A C 1
ATOM 1640 O O . MET A 1 198 ? 22.432 -3.455 -7.842 1.00 45.31 198 MET A O 1
ATOM 1644 N N . SER A 1 199 ? 21.691 -5.295 -6.782 1.00 38.81 199 SER A N 1
ATOM 1645 C CA . SER A 1 199 ? 22.718 -6.214 -7.288 1.00 38.81 199 SER A CA 1
ATOM 1646 C C . SER A 1 199 ? 22.625 -6.353 -8.816 1.00 38.81 199 SER A C 1
ATOM 1648 O O . SER A 1 199 ? 21.549 -6.636 -9.351 1.00 38.81 199 SER A O 1
ATOM 1650 N N . PHE A 1 200 ? 23.756 -6.158 -9.504 1.00 39.78 200 PHE A N 1
ATOM 1651 C CA . PHE A 1 200 ? 23.913 -6.253 -10.959 1.00 39.78 200 PHE A CA 1
ATOM 1652 C C . PHE A 1 200 ? 23.550 -7.656 -11.475 1.00 39.78 200 PHE A C 1
ATOM 1654 O O . PHE A 1 200 ? 24.332 -8.590 -11.337 1.00 39.78 200 PHE A O 1
ATOM 1661 N N . LEU A 1 201 ? 22.375 -7.796 -12.090 1.00 36.31 201 LEU A N 1
ATOM 1662 C CA . LEU A 1 201 ? 21.984 -8.983 -12.871 1.00 36.31 201 LEU A CA 1
ATOM 1663 C C . LEU A 1 201 ? 21.309 -8.622 -14.208 1.00 36.31 201 LEU A C 1
ATOM 1665 O O . LEU A 1 201 ? 20.895 -9.511 -14.941 1.00 36.31 201 LEU A O 1
ATOM 1669 N N . ILE A 1 202 ? 21.197 -7.328 -14.536 1.00 40.56 202 ILE A N 1
ATOM 1670 C CA . ILE A 1 202 ? 20.460 -6.813 -15.710 1.00 40.56 202 ILE A CA 1
ATOM 1671 C C . ILE A 1 202 ? 21.413 -6.086 -16.677 1.00 40.56 202 ILE A C 1
ATOM 1673 O O . ILE A 1 202 ? 21.057 -5.099 -17.306 1.00 40.56 202 ILE A O 1
ATOM 1677 N N . VAL A 1 203 ? 22.661 -6.539 -16.781 1.00 32.91 203 VAL A N 1
ATOM 1678 C CA . VAL A 1 203 ? 23.558 -6.092 -17.855 1.00 32.91 203 VAL A CA 1
ATOM 1679 C C . VAL A 1 203 ? 23.956 -7.346 -18.625 1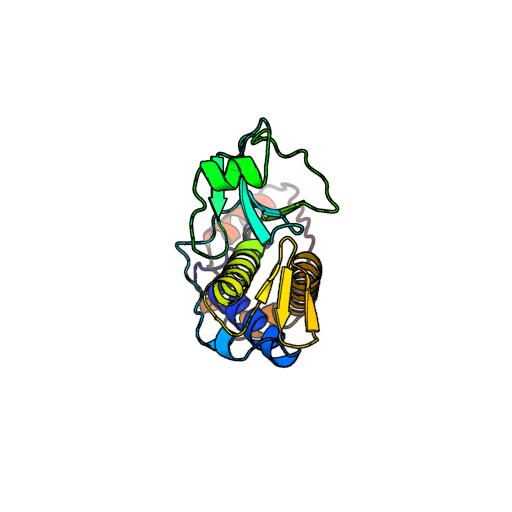.00 32.91 203 VAL A C 1
ATOM 1681 O O . VAL A 1 203 ? 24.709 -8.156 -18.078 1.00 32.91 203 VAL A O 1
ATOM 1684 N N . PRO A 1 204 ? 23.410 -7.577 -19.834 1.00 30.20 204 PRO A N 1
ATOM 1685 C CA . PRO A 1 204 ? 23.947 -8.596 -20.720 1.00 30.20 204 PRO A CA 1
ATOM 1686 C C . PRO A 1 204 ? 25.408 -8.248 -21.016 1.00 30.20 204 PRO A C 1
ATOM 1688 O O . PRO A 1 204 ? 25.746 -7.072 -21.160 1.00 30.20 204 PRO A O 1
ATOM 1691 N N . SER A 1 205 ? 26.251 -9.277 -21.029 1.00 31.48 205 SER A N 1
ATOM 1692 C CA . SER A 1 205 ? 27.675 -9.200 -21.378 1.00 31.48 205 SER A CA 1
ATOM 1693 C C . SER A 1 205 ? 27.897 -8.597 -22.757 1.00 31.48 205 SER A C 1
ATOM 1695 O O . SER A 1 205 ? 27.084 -8.908 -23.656 1.00 31.48 205 SER A O 1
#

pLDDT: mean 84.27, std 14.06, range [30.2, 95.81]

Organism: Dibothriocephalus latus (NCBI:txid60516)

Radius of gyration: 19.94 Å; chains: 1; bounding box: 57×38×46 Å

Foldseek 3Di:
DECPLWDWDPPQLLQLLLVLLQVVVVVVPDDPVSVPDGDDPVPFDAFWKAFQQQLWTFDADPQQATPWIDQQPDTDDPVVCCVLPVVSGDDDDPLGIDTRHDPLCRSLVNSSSSSRVCLVPDPQWDDDRQATDRPPDTDGSNNVSVSSVVSSVVCLVPVSVVVCVVPVVNTTDDDVVSVVVVVVCVVVVNDDDDDDPDDDPPDDD

Sequence (205 aa):
MDYTLATYKSPQYEDLAFRILRDRLIEIGYPTKLAHFDYEPSFPARGLWFDTLYGTMLKIDHFGSILMCLRGFNTISHAEICELYPNKFLKYDESRIKIMSTLFDLPKLHLLACIVHMFQNNSEFKKENNGVRLGSLYMSYKSVYEDVDEVTDWMHRGELKRQTVANLDYYVEQNPETLLLLDNNRSAEMLTKLLFTMSFLIVPS

InterPro domains:
  IPR008380 HAD-superfamily hydrolase, subfamily IG, 5'-nucleotidase [PF05761] (1-191)
  IPR008380 HAD-superfamily hydrolase, subfamily IG, 5'-nucleotidase [PTHR12103] (1-190)
  IPR036412 HAD-like superfamily [SSF56784] (1-188)